Protein AF-A2DBQ7-F1 (afdb_monomer)

Sequence (300 aa):
MSAEHYSQHIDEWCNDSSFINKKTVDELCIILDHCQFTSKQFKQLFTIIKASCSIDESLSLMKHSKILNHNDPNESKLILEYVSKFFDIPLIYEVCNDIIYTYKFQNRIKNAPTATNTDSSNRNPQKVATSDENTAALRSIPKNAAHFLNIYEILQKTSNENDEYTIKVAVDEKYTEVKSGGIGAYPLLYAALSQENNLVFTLVKYGADPTVKTDYLDSLLHIFVTKNNLEGLKFAIKYVDVNSQDVEGSTPLHIAYRYGFVHIADFLLEQPGLNPNIMNQKGETPINIYQRTKQALKNN

Mean predicted aligned error: 15.2 Å

Nearest PDB structures (foldseek):
  4hll-assembly1_A  TM=8.344E-01  e=1.149E-06  Escherichia coli
  5gik-assembly1_A  TM=8.007E-01  e=2.238E-06  Homo sapiens
  7dnf-assembly1_A  TM=7.777E-01  e=1.640E-06  synthetic construct
  6za8-assembly1_AAA  TM=5.459E-01  e=2.340E-06  Rattus norvegicus
  1bd8-assembly1_A  TM=7.134E-01  e=8.639E-04  Homo sapiens

Solvent-accessible surface area (backbone atoms only — not comparable to full-atom values): 16809 Å² total; per-residue (Å²): 133,57,39,69,56,51,38,77,44,43,89,78,45,39,75,33,62,73,61,56,74,74,48,52,71,67,60,46,31,56,30,28,63,56,34,83,67,54,43,67,51,44,52,42,34,51,55,49,43,66,76,76,46,55,72,68,57,48,52,52,43,53,66,30,35,52,60,86,72,54,96,41,60,69,43,38,48,58,39,40,56,46,52,17,65,71,69,75,37,74,67,41,57,58,55,43,51,50,51,44,48,54,51,55,51,53,52,51,62,72,66,47,80,80,81,72,89,78,80,96,77,79,94,74,89,85,74,96,62,58,51,65,52,54,37,51,56,56,72,70,53,67,88,39,42,93,39,30,62,64,54,44,53,49,52,52,52,29,50,77,70,66,33,61,64,38,51,36,49,32,37,79,70,47,56,52,72,30,36,32,80,76,63,35,32,27,50,56,53,45,26,49,71,71,66,36,56,67,47,34,52,51,43,43,76,52,64,40,73,69,72,55,47,28,75,54,38,39,35,50,47,40,43,17,45,78,66,69,32,64,67,53,29,68,57,36,58,80,70,35,67,70,64,48,47,28,74,58,38,40,28,37,53,32,53,17,29,64,72,62,39,56,75,56,34,53,54,52,72,72,39,88,88,55,63,76,73,56,51,22,76,85,68,43,29,27,62,55,39,33,53,54,48,54,51,59,65,73,76,110

pLDDT: mean 79.31, std 19.57, range [28.02, 98.62]

Structure (mmCIF, N/CA/C/O backbone):
data_AF-A2DBQ7-F1
#
_entry.id   AF-A2DBQ7-F1
#
loop_
_atom_site.group_PDB
_atom_site.id
_atom_site.type_symbol
_atom_site.label_atom_id
_atom_site.label_alt_id
_atom_site.label_comp_id
_atom_site.label_asym_id
_atom_site.label_entity_id
_atom_site.label_seq_id
_atom_site.pdbx_PDB_ins_code
_atom_site.Cartn_x
_atom_site.Cartn_y
_atom_site.Cartn_z
_atom_site.occupancy
_atom_site.B_iso_or_equiv
_atom_site.auth_seq_id
_atom_site.auth_comp_id
_atom_site.auth_asym_id
_atom_site.auth_atom_id
_atom_site.pdbx_PDB_model_num
ATOM 1 N N . MET A 1 1 ? 21.625 6.741 43.919 1.00 73.50 1 MET A N 1
ATOM 2 C CA . MET A 1 1 ? 22.449 6.755 42.688 1.00 73.50 1 MET A CA 1
ATOM 3 C C . MET A 1 1 ? 21.702 7.580 41.657 1.00 73.50 1 MET A C 1
ATOM 5 O O . MET A 1 1 ? 20.478 7.486 41.648 1.00 73.50 1 MET A O 1
ATOM 9 N N . SER A 1 2 ? 22.392 8.429 40.892 1.00 83.88 2 SER A N 1
ATOM 10 C CA . SER A 1 2 ? 21.746 9.330 39.928 1.00 83.88 2 SER A CA 1
ATOM 11 C C . SER A 1 2 ? 21.321 8.594 38.652 1.00 83.88 2 SER A C 1
ATOM 13 O O . SER A 1 2 ? 21.740 7.459 38.417 1.00 83.88 2 SER A O 1
ATOM 15 N N . ALA A 1 3 ? 20.485 9.231 37.831 1.00 80.81 3 ALA A N 1
ATOM 16 C CA . ALA A 1 3 ? 20.053 8.672 36.552 1.00 80.81 3 ALA A CA 1
ATOM 17 C C . ALA A 1 3 ? 21.231 8.472 35.580 1.00 80.81 3 ALA A C 1
ATOM 19 O O . ALA A 1 3 ? 21.276 7.462 34.882 1.00 80.81 3 ALA A O 1
ATOM 20 N N . GLU A 1 4 ? 22.229 9.366 35.605 1.00 82.31 4 GLU A N 1
ATOM 21 C CA . GLU A 1 4 ? 23.440 9.236 34.782 1.00 82.31 4 GLU A CA 1
ATOM 22 C C . GLU A 1 4 ? 24.310 8.049 35.195 1.00 82.31 4 GLU A C 1
ATOM 24 O O . GLU A 1 4 ? 24.991 7.457 34.364 1.00 82.31 4 GLU A O 1
ATOM 29 N N . HIS A 1 5 ? 24.288 7.675 36.476 1.00 88.25 5 HIS A N 1
ATOM 30 C CA . HIS A 1 5 ? 24.983 6.474 36.915 1.00 88.25 5 HIS A CA 1
ATOM 31 C C . HIS A 1 5 ? 24.336 5.227 36.299 1.00 88.25 5 HIS A C 1
ATOM 33 O O . HIS A 1 5 ? 25.018 4.390 35.717 1.00 88.25 5 HIS A O 1
ATOM 39 N N . TYR A 1 6 ? 23.008 5.113 36.361 1.00 86.88 6 TYR A N 1
ATOM 40 C CA . TYR A 1 6 ? 22.318 3.952 35.800 1.00 86.88 6 TYR A CA 1
ATOM 41 C C . TYR A 1 6 ? 22.450 3.854 34.278 1.00 86.88 6 TYR A C 1
ATOM 43 O O . TYR A 1 6 ? 22.534 2.740 33.761 1.00 86.88 6 TYR A O 1
ATOM 51 N N . SER A 1 7 ? 22.527 4.977 33.560 1.00 84.75 7 SER A N 1
ATOM 52 C CA . SER A 1 7 ? 22.711 4.945 32.107 1.00 84.75 7 SER A CA 1
ATOM 53 C C . SER A 1 7 ? 24.090 4.455 31.661 1.00 84.75 7 SER A C 1
ATOM 55 O O . SER A 1 7 ? 24.217 3.916 30.565 1.00 84.75 7 SER A O 1
ATOM 57 N N . GLN A 1 8 ? 25.116 4.580 32.504 1.00 85.94 8 GLN A N 1
ATOM 58 C CA . GLN A 1 8 ? 26.450 4.033 32.231 1.00 85.94 8 GLN A CA 1
ATOM 59 C C . GLN A 1 8 ? 26.559 2.537 32.557 1.00 85.94 8 GLN A C 1
ATOM 61 O O . GLN A 1 8 ? 27.447 1.864 32.041 1.00 85.94 8 GLN A O 1
ATOM 66 N N . HIS A 1 9 ? 25.634 2.011 33.364 1.00 89.94 9 HIS A N 1
ATOM 67 C CA . HIS A 1 9 ? 25.637 0.636 33.869 1.00 89.94 9 HIS A CA 1
ATOM 68 C C . HIS A 1 9 ? 24.400 -0.162 33.425 1.00 89.94 9 HIS A C 1
ATOM 70 O O . HIS A 1 9 ? 23.938 -1.044 34.143 1.00 89.94 9 HIS A O 1
ATOM 76 N N . ILE A 1 10 ? 23.843 0.138 32.243 1.00 87.44 10 ILE A N 1
ATOM 77 C CA . ILE A 1 10 ? 22.602 -0.480 31.728 1.00 87.44 10 ILE A CA 1
ATOM 78 C C . ILE A 1 10 ? 22.656 -2.013 31.764 1.00 87.44 10 ILE A C 1
ATOM 80 O O . ILE A 1 10 ? 21.694 -2.644 32.200 1.00 87.44 10 ILE A O 1
ATOM 84 N N . ASP A 1 11 ? 23.786 -2.606 31.368 1.00 88.44 11 ASP A N 1
ATOM 85 C CA . ASP A 1 11 ? 23.967 -4.064 31.316 1.00 88.44 11 ASP A CA 1
ATOM 86 C C . ASP A 1 11 ? 23.839 -4.756 32.681 1.00 88.44 11 ASP A C 1
ATOM 88 O O . ASP A 1 11 ? 23.535 -5.948 32.743 1.00 88.44 11 ASP A O 1
ATOM 92 N N . GLU A 1 12 ? 24.047 -4.025 33.777 1.00 89.38 12 GLU A N 1
ATOM 93 C CA . GLU A 1 12 ? 23.999 -4.574 35.133 1.00 89.38 12 GLU A CA 1
ATOM 94 C C . GLU A 1 12 ? 22.563 -4.710 35.655 1.00 89.38 12 GLU A C 1
ATOM 96 O O . GLU A 1 12 ? 22.308 -5.542 36.524 1.00 89.38 12 GLU A O 1
ATOM 101 N N . TRP A 1 13 ? 21.613 -3.929 35.125 1.00 90.38 13 TRP A N 1
ATOM 102 C CA . TRP A 1 13 ? 20.261 -3.846 35.686 1.00 90.38 13 TRP A CA 1
ATOM 103 C C . TRP A 1 13 ? 19.123 -4.068 34.686 1.00 90.38 13 TRP A C 1
ATOM 105 O O . TRP A 1 13 ? 18.020 -4.417 35.104 1.00 90.38 13 TRP A O 1
ATOM 115 N N . CYS A 1 14 ? 19.340 -3.923 33.373 1.00 87.88 14 CYS A N 1
ATOM 116 C CA . CYS A 1 14 ? 18.255 -4.015 32.384 1.00 87.88 14 CYS A CA 1
ATOM 117 C C . CYS A 1 14 ? 17.616 -5.411 32.282 1.00 87.88 14 CYS A C 1
ATOM 119 O O . CYS A 1 14 ? 16.552 -5.557 31.688 1.00 87.88 14 CYS A O 1
ATOM 121 N N . ASN A 1 15 ? 18.251 -6.438 32.853 1.00 91.50 15 ASN A N 1
ATOM 122 C CA . ASN A 1 15 ? 17.720 -7.797 32.964 1.00 91.50 15 ASN A CA 1
ATOM 123 C C . ASN A 1 15 ? 17.529 -8.246 34.431 1.00 91.50 15 ASN A C 1
ATOM 125 O O . ASN A 1 15 ? 17.338 -9.434 34.686 1.00 91.50 15 ASN A O 1
ATOM 129 N N . ASP A 1 16 ? 17.601 -7.326 35.400 1.00 91.69 16 ASP A N 1
ATOM 130 C CA . ASP A 1 16 ? 17.410 -7.621 36.823 1.00 91.69 16 ASP A CA 1
ATOM 131 C C . ASP A 1 16 ? 15.997 -7.232 37.282 1.00 91.69 16 ASP A C 1
ATOM 133 O O . ASP A 1 16 ? 15.676 -6.065 37.528 1.00 91.69 16 ASP A O 1
ATOM 137 N N . SER A 1 17 ? 15.143 -8.238 37.468 1.00 89.25 17 SER A N 1
ATOM 138 C CA . SER A 1 17 ? 13.780 -8.040 37.964 1.00 89.25 17 SER A CA 1
ATOM 139 C C . SER A 1 17 ? 13.722 -7.499 39.394 1.00 89.25 17 SER A C 1
ATOM 141 O O . SER A 1 17 ? 12.776 -6.795 39.734 1.00 89.25 17 SER A O 1
ATOM 143 N N . SER A 1 18 ? 14.707 -7.805 40.248 1.00 89.75 18 SER A N 1
ATOM 144 C CA . SER A 1 18 ? 14.757 -7.281 41.621 1.00 89.75 18 SER A CA 1
ATOM 145 C C . SER A 1 18 ? 15.032 -5.780 41.621 1.00 89.75 18 SER A C 1
ATOM 147 O O . SER A 1 18 ? 14.459 -5.057 42.434 1.00 89.75 18 SER A O 1
ATOM 149 N N . PHE A 1 19 ? 15.875 -5.301 40.705 1.00 90.81 19 PHE A N 1
ATOM 150 C CA . PHE A 1 19 ? 16.101 -3.872 40.520 1.00 90.81 19 PHE A CA 1
ATOM 151 C C . PHE A 1 19 ? 14.847 -3.163 39.999 1.00 90.81 19 PHE A C 1
ATOM 153 O O . PHE A 1 19 ? 14.396 -2.195 40.613 1.00 90.81 19 PHE A O 1
ATOM 160 N N . ILE A 1 20 ? 14.268 -3.665 38.902 1.00 87.25 20 ILE A N 1
ATOM 161 C CA . ILE A 1 20 ? 13.129 -3.032 38.218 1.00 87.25 20 ILE A CA 1
ATOM 162 C C . ILE A 1 20 ? 11.907 -2.968 39.143 1.00 87.25 20 ILE A C 1
ATOM 164 O O . ILE A 1 20 ? 11.314 -1.906 39.301 1.00 87.25 20 ILE A O 1
ATOM 168 N N . ASN A 1 21 ? 11.582 -4.064 39.835 1.00 86.50 21 ASN A N 1
ATOM 169 C CA . ASN A 1 21 ? 10.387 -4.141 40.683 1.00 86.50 21 ASN A CA 1
ATOM 170 C C . ASN A 1 21 ? 10.498 -3.342 41.994 1.00 86.50 21 ASN A C 1
ATOM 172 O O . ASN A 1 21 ? 9.500 -3.173 42.690 1.00 86.50 21 ASN A O 1
ATOM 176 N N . LYS A 1 22 ? 11.696 -2.872 42.365 1.00 89.31 22 LYS A N 1
ATOM 177 C CA . LYS A 1 22 ? 11.898 -2.000 43.535 1.00 89.31 22 LYS A CA 1
ATOM 178 C C . LYS A 1 22 ? 11.714 -0.518 43.219 1.00 89.31 22 LYS A C 1
ATOM 180 O O . LYS A 1 22 ? 11.787 0.288 44.144 1.00 89.31 22 LYS A O 1
ATOM 185 N N . LYS A 1 23 ? 11.529 -0.158 41.948 1.00 88.88 23 LYS A N 1
ATOM 186 C CA . LYS A 1 23 ? 11.387 1.227 41.501 1.00 88.88 23 LYS A CA 1
ATOM 187 C C . LYS A 1 23 ? 9.954 1.548 41.137 1.00 88.88 23 LYS A C 1
ATOM 189 O O . LYS A 1 23 ? 9.228 0.695 40.632 1.00 88.88 23 LYS A O 1
ATOM 194 N N . THR A 1 24 ? 9.563 2.794 41.365 1.00 88.94 24 THR A N 1
ATOM 195 C CA . THR A 1 24 ? 8.304 3.300 40.815 1.00 88.94 24 THR A CA 1
ATOM 196 C C . THR A 1 24 ? 8.447 3.550 39.312 1.00 88.94 24 THR A C 1
ATOM 198 O O . THR A 1 24 ? 9.554 3.677 38.782 1.00 88.94 24 THR A O 1
ATOM 201 N N . VAL A 1 25 ? 7.316 3.649 38.612 1.00 85.12 25 VAL A N 1
ATOM 202 C CA . VAL A 1 25 ? 7.293 3.975 37.178 1.00 85.12 25 VAL A CA 1
ATOM 203 C C . VAL A 1 25 ? 7.971 5.322 36.911 1.00 85.12 25 VAL A C 1
ATOM 205 O O . VAL A 1 25 ? 8.781 5.413 35.994 1.00 85.12 25 VAL A O 1
ATOM 208 N N . ASP A 1 26 ? 7.736 6.333 37.752 1.00 83.75 26 ASP A N 1
ATOM 209 C CA . ASP A 1 26 ? 8.359 7.657 37.615 1.00 83.75 26 ASP A CA 1
ATOM 210 C C . ASP A 1 26 ? 9.885 7.606 37.776 1.00 83.75 26 ASP A C 1
ATOM 212 O O . ASP A 1 26 ? 10.623 8.223 37.006 1.00 83.75 26 ASP A O 1
ATOM 216 N N . GLU A 1 27 ? 10.380 6.831 38.747 1.00 87.56 27 GLU A N 1
ATOM 217 C CA . GLU A 1 27 ? 11.819 6.631 38.939 1.00 87.56 27 GLU A CA 1
ATOM 218 C C . GLU A 1 27 ? 12.459 5.941 37.733 1.00 87.56 27 GLU A C 1
ATOM 220 O O . GLU A 1 27 ? 13.570 6.296 37.333 1.00 87.56 27 GLU A O 1
ATOM 225 N N . LEU A 1 28 ? 11.766 4.962 37.148 1.00 88.75 28 LEU A N 1
ATOM 226 C CA . LEU A 1 28 ? 12.216 4.299 35.933 1.00 88.75 28 LEU A CA 1
ATOM 227 C C . LEU A 1 28 ? 12.202 5.267 34.746 1.00 88.75 28 LEU A C 1
ATOM 229 O O . LEU A 1 28 ? 13.211 5.341 34.057 1.00 88.75 28 LEU A O 1
ATOM 233 N N . CYS A 1 29 ? 11.151 6.066 34.537 1.00 84.12 29 CYS A N 1
ATOM 234 C CA . CYS A 1 29 ? 11.105 7.073 33.468 1.00 84.12 29 CYS A CA 1
ATOM 235 C C . CYS A 1 29 ? 12.309 8.027 33.516 1.00 84.12 29 CYS A C 1
ATOM 237 O O . CYS A 1 29 ? 12.980 8.218 32.502 1.00 84.12 29 CYS A O 1
ATOM 239 N N . ILE A 1 30 ? 12.646 8.543 34.705 1.00 85.94 30 ILE A N 1
ATOM 240 C CA . ILE A 1 30 ? 13.808 9.424 34.905 1.00 85.94 30 ILE A CA 1
ATOM 241 C C . ILE A 1 30 ? 15.115 8.723 34.504 1.00 85.94 30 ILE A C 1
ATOM 243 O O . ILE A 1 30 ? 15.987 9.335 33.886 1.00 85.94 30 ILE A O 1
ATOM 247 N N . ILE A 1 31 ? 15.270 7.439 34.838 1.00 88.56 31 ILE A N 1
ATOM 248 C CA . ILE A 1 31 ? 16.444 6.651 34.439 1.00 88.56 31 ILE A CA 1
ATOM 249 C C . ILE A 1 31 ? 16.468 6.457 32.920 1.00 88.56 31 ILE A C 1
ATOM 251 O O . ILE A 1 31 ? 17.500 6.690 32.288 1.00 88.56 31 ILE A O 1
ATOM 255 N N . LEU A 1 32 ? 15.337 6.062 32.330 1.00 86.75 32 LEU A N 1
ATOM 256 C CA . LEU A 1 32 ? 15.214 5.781 30.901 1.00 86.75 32 LEU A CA 1
ATOM 257 C C . LEU A 1 32 ? 15.528 7.009 30.043 1.00 86.75 32 LEU A C 1
ATOM 259 O O . LEU A 1 32 ? 16.210 6.861 29.030 1.00 86.75 32 LEU A O 1
ATOM 263 N N . ASP A 1 33 ? 15.164 8.213 30.494 1.00 84.12 33 ASP A N 1
ATOM 264 C CA . ASP A 1 33 ? 15.498 9.465 29.804 1.00 84.12 33 ASP A CA 1
ATOM 265 C C . ASP A 1 33 ? 17.003 9.668 29.590 1.00 84.12 33 ASP A C 1
ATOM 267 O O . ASP A 1 33 ? 17.409 10.385 28.670 1.00 84.12 33 ASP A O 1
ATOM 271 N N . HIS A 1 34 ? 17.842 9.043 30.412 1.00 85.44 34 HIS A N 1
ATOM 272 C CA . HIS A 1 34 ? 19.296 9.162 30.336 1.00 85.44 34 HIS A CA 1
ATOM 273 C C . HIS A 1 34 ? 19.952 7.986 29.602 1.00 85.44 34 HIS A C 1
ATOM 275 O O . HIS A 1 34 ? 21.163 8.011 29.386 1.00 85.44 34 HIS A O 1
ATOM 281 N N . CYS A 1 35 ? 19.181 6.970 29.209 1.00 83.00 35 CYS A N 1
ATOM 282 C CA . CYS A 1 35 ? 19.685 5.731 28.628 1.00 83.00 35 CYS A CA 1
ATOM 283 C C . CYS A 1 35 ? 19.613 5.721 27.093 1.00 83.00 35 CYS A C 1
ATOM 285 O O . CYS A 1 35 ? 18.742 6.337 26.477 1.00 83.00 35 CYS A O 1
ATOM 287 N N . GLN A 1 36 ? 20.514 4.956 26.473 1.00 79.94 36 GLN A N 1
ATOM 288 C CA . GLN A 1 36 ? 20.387 4.499 25.088 1.00 79.94 36 GLN A CA 1
ATOM 289 C C . GLN A 1 36 ? 20.473 2.973 25.073 1.00 79.94 36 GLN A C 1
ATOM 291 O O . GLN A 1 36 ? 21.410 2.408 25.631 1.00 79.94 36 GLN A O 1
ATOM 296 N N . PHE A 1 37 ? 19.493 2.312 24.458 1.00 77.38 37 PHE A N 1
ATOM 297 C CA . PHE A 1 37 ? 19.328 0.860 24.544 1.00 77.38 37 PHE A CA 1
ATOM 298 C C . PHE A 1 37 ? 19.619 0.172 23.221 1.00 77.38 37 PHE A C 1
ATOM 300 O O . PHE A 1 37 ? 18.970 0.441 22.224 1.00 77.38 37 PHE A O 1
ATOM 307 N N . THR A 1 38 ? 20.471 -0.844 23.213 1.00 82.25 38 THR A N 1
ATOM 308 C CA . THR A 1 38 ? 20.442 -1.817 22.108 1.00 82.25 38 THR A CA 1
ATOM 309 C C . THR A 1 38 ? 19.099 -2.561 22.078 1.00 82.25 38 THR A C 1
ATOM 311 O O . THR A 1 38 ? 18.425 -2.709 23.103 1.00 82.25 38 THR A O 1
ATOM 314 N N . SER A 1 39 ? 18.716 -3.117 20.927 1.00 78.88 39 SER A N 1
ATOM 315 C CA . SER A 1 39 ? 17.507 -3.938 20.778 1.00 78.88 39 SER A CA 1
ATOM 316 C C . SER A 1 39 ? 17.490 -5.125 21.734 1.00 78.88 39 SER A C 1
ATOM 318 O O . SER A 1 39 ? 16.427 -5.514 22.218 1.00 78.88 39 SER A O 1
ATOM 320 N N . LYS A 1 40 ? 18.663 -5.684 22.054 1.00 85.06 40 LYS A N 1
ATOM 321 C CA . LYS A 1 40 ? 18.813 -6.749 23.047 1.00 85.06 40 LYS A CA 1
ATOM 322 C C . LYS A 1 40 ? 18.457 -6.259 24.452 1.00 85.06 40 LYS A C 1
ATOM 324 O O . LYS A 1 40 ? 17.612 -6.879 25.095 1.00 85.06 40 LYS A O 1
ATOM 329 N N . GLN A 1 41 ? 19.055 -5.154 24.901 1.00 87.50 41 GLN A N 1
ATOM 330 C CA . GLN A 1 41 ? 18.797 -4.587 26.231 1.00 87.50 41 GLN A CA 1
ATOM 331 C C . GLN A 1 41 ? 17.335 -4.153 26.375 1.00 87.50 41 GLN A C 1
ATOM 333 O O . GLN A 1 41 ? 16.703 -4.436 27.390 1.00 87.50 41 GLN A O 1
ATOM 338 N N . PHE A 1 42 ? 16.759 -3.547 25.331 1.00 86.25 42 PHE A N 1
ATOM 339 C CA . PHE A 1 42 ? 15.345 -3.184 25.329 1.00 86.25 42 PHE A CA 1
ATOM 340 C C . PHE A 1 42 ? 14.435 -4.403 25.477 1.00 86.25 42 PHE A C 1
ATOM 342 O O . PHE A 1 42 ? 13.520 -4.394 26.297 1.00 86.25 42 PHE A O 1
ATOM 349 N N . LYS A 1 43 ? 14.697 -5.476 24.719 1.00 84.88 43 LYS A N 1
ATOM 350 C CA . LYS A 1 43 ? 13.922 -6.719 24.823 1.00 84.88 43 LYS A CA 1
ATOM 351 C C . LYS A 1 43 ? 14.001 -7.312 26.226 1.00 84.88 43 LYS A C 1
ATOM 353 O O . LYS A 1 43 ? 12.976 -7.746 26.740 1.00 84.88 43 LYS A O 1
ATOM 358 N N . GLN A 1 44 ? 15.180 -7.318 26.846 1.00 89.12 44 GLN A N 1
ATOM 359 C CA . GLN A 1 44 ? 15.361 -7.821 28.212 1.00 89.12 44 GLN A CA 1
ATOM 360 C C . GLN A 1 44 ? 14.540 -7.008 29.218 1.00 89.12 44 GLN A C 1
ATOM 362 O O . GLN A 1 44 ? 13.702 -7.573 29.922 1.00 89.12 44 GLN A O 1
ATOM 367 N N . LEU A 1 45 ? 14.690 -5.683 29.190 1.00 88.94 45 LEU A N 1
ATOM 368 C CA . LEU A 1 45 ? 13.972 -4.769 30.073 1.00 88.94 45 LEU A CA 1
ATOM 369 C C . LEU A 1 45 ? 12.455 -4.915 29.919 1.00 88.94 45 LEU A C 1
ATOM 371 O O . LEU A 1 45 ? 11.736 -5.132 30.894 1.00 88.94 45 LEU A O 1
ATOM 375 N N . PHE A 1 46 ? 11.959 -4.854 28.683 1.00 86.25 46 PHE A N 1
ATOM 376 C CA . PHE A 1 46 ? 10.524 -4.901 28.434 1.00 86.25 46 PHE A CA 1
ATOM 377 C C . PHE A 1 46 ? 9.924 -6.298 28.557 1.00 86.25 46 PHE A C 1
ATOM 379 O O . PHE A 1 46 ? 8.711 -6.413 28.676 1.00 86.25 46 PHE A O 1
ATOM 386 N N . THR A 1 47 ? 10.722 -7.366 28.583 1.00 87.50 47 THR A N 1
ATOM 387 C CA . THR A 1 47 ? 10.213 -8.691 28.975 1.00 87.50 47 THR A CA 1
ATOM 388 C C . THR A 1 47 ? 9.825 -8.689 30.452 1.00 87.50 47 THR A C 1
ATOM 390 O O . THR A 1 47 ? 8.779 -9.222 30.813 1.00 87.50 47 THR A O 1
ATOM 393 N N . ILE A 1 48 ? 10.630 -8.037 31.295 1.00 87.31 48 ILE A N 1
ATOM 394 C CA . ILE A 1 48 ? 10.367 -7.917 32.731 1.00 87.31 48 ILE A CA 1
ATOM 395 C C . ILE A 1 48 ? 9.198 -6.960 32.977 1.00 87.31 48 ILE A C 1
ATOM 397 O O . ILE A 1 48 ? 8.257 -7.342 33.666 1.00 87.31 48 ILE A O 1
ATOM 401 N N . ILE A 1 49 ? 9.199 -5.777 32.346 1.00 84.69 49 ILE A N 1
ATOM 402 C CA . ILE A 1 49 ? 8.101 -4.795 32.457 1.00 84.69 49 ILE A CA 1
ATOM 403 C C . ILE A 1 49 ? 6.760 -5.417 32.043 1.00 84.69 49 ILE A C 1
ATOM 405 O O . ILE A 1 49 ? 5.758 -5.187 32.712 1.00 84.69 49 ILE A O 1
ATOM 409 N N . LYS A 1 50 ? 6.725 -6.268 31.000 1.00 81.00 50 LYS A N 1
ATOM 410 C CA . LYS A 1 50 ? 5.491 -6.972 30.590 1.00 81.00 50 LYS A CA 1
ATOM 411 C C . LYS A 1 50 ? 4.870 -7.788 31.722 1.00 81.00 50 LYS A C 1
ATOM 413 O O . LYS A 1 50 ? 3.656 -7.954 31.767 1.00 81.00 50 LYS A O 1
ATOM 418 N N . ALA A 1 51 ? 5.714 -8.371 32.569 1.00 82.19 51 ALA A N 1
ATOM 419 C CA . ALA A 1 51 ? 5.287 -9.257 33.639 1.00 82.19 51 ALA A CA 1
ATOM 420 C C . ALA A 1 51 ? 4.898 -8.501 34.917 1.00 82.19 51 ALA A C 1
ATOM 422 O O . ALA A 1 51 ? 4.175 -9.063 35.738 1.00 82.19 51 ALA A O 1
ATOM 423 N N . SER A 1 52 ? 5.378 -7.266 35.102 1.00 81.38 52 SER A N 1
ATOM 424 C CA . SER A 1 52 ? 5.228 -6.513 36.353 1.00 81.38 52 SER A CA 1
ATOM 425 C C . SER A 1 52 ? 4.422 -5.217 36.252 1.00 81.38 52 SER A C 1
ATOM 427 O O . SER A 1 52 ? 3.995 -4.717 37.291 1.00 81.38 52 SER A O 1
ATOM 429 N N . CYS A 1 53 ? 4.172 -4.690 35.051 1.00 79.69 53 CYS A N 1
ATOM 430 C CA . CYS A 1 53 ? 3.476 -3.420 34.835 1.00 79.69 53 CYS A CA 1
ATOM 431 C C . CYS A 1 53 ? 2.199 -3.585 33.999 1.00 79.69 53 CYS A C 1
ATOM 433 O O . CYS A 1 53 ? 2.061 -4.501 33.187 1.00 79.69 53 CYS A O 1
ATOM 435 N N . SER A 1 54 ? 1.267 -2.646 34.160 1.00 78.94 54 SER A N 1
ATOM 436 C CA . SER A 1 54 ? 0.114 -2.491 33.271 1.00 78.94 54 SER A CA 1
ATOM 437 C C . SER A 1 54 ? 0.527 -2.013 31.870 1.00 78.94 54 SER A C 1
ATOM 439 O O . SER A 1 54 ? 1.664 -1.592 31.624 1.00 78.94 54 SER A O 1
ATOM 441 N N . ILE A 1 55 ? -0.418 -2.059 30.928 1.00 69.31 55 ILE A N 1
ATOM 442 C CA . ILE A 1 55 ? -0.216 -1.593 29.547 1.00 69.31 55 ILE A CA 1
ATOM 443 C C . ILE A 1 55 ? 0.133 -0.097 29.515 1.00 69.31 55 ILE A C 1
ATOM 445 O O . ILE A 1 55 ? 1.067 0.288 28.812 1.00 69.31 55 ILE A O 1
ATOM 449 N N . ASP A 1 56 ? -0.557 0.733 30.300 1.00 66.56 56 ASP A N 1
ATOM 450 C CA . ASP A 1 56 ? -0.351 2.188 30.309 1.00 66.56 56 ASP A CA 1
ATOM 451 C C . ASP A 1 56 ? 1.003 2.576 30.915 1.00 66.56 56 ASP A C 1
ATOM 453 O O . ASP A 1 56 ? 1.719 3.420 30.371 1.00 66.56 56 ASP A O 1
ATOM 457 N N . GLU A 1 57 ? 1.414 1.897 31.988 1.00 78.62 57 GLU A N 1
ATOM 458 C CA . GLU A 1 57 ? 2.744 2.064 32.585 1.00 78.62 57 GLU A CA 1
ATOM 459 C C . GLU A 1 57 ? 3.843 1.624 31.611 1.00 78.62 57 GLU A C 1
ATOM 461 O O . GLU A 1 57 ? 4.835 2.329 31.426 1.00 78.62 57 GLU A O 1
ATOM 466 N N . SER A 1 58 ? 3.632 0.504 30.912 1.00 77.69 58 SER A N 1
ATOM 467 C CA . SER A 1 58 ? 4.550 0.020 29.877 1.00 77.69 58 SER A CA 1
ATOM 468 C C . SER A 1 58 ? 4.703 1.034 28.739 1.00 77.69 58 SER A C 1
ATOM 470 O O . SER A 1 58 ? 5.820 1.295 28.292 1.00 77.69 58 SER A O 1
ATOM 472 N N . LEU A 1 59 ? 3.602 1.645 28.286 1.00 72.12 59 LEU A N 1
ATOM 473 C CA . LEU A 1 59 ? 3.618 2.691 27.258 1.00 72.12 59 LEU A CA 1
ATOM 474 C C . LEU A 1 59 ? 4.345 3.953 27.730 1.00 72.12 59 LEU A C 1
ATOM 476 O O . LEU A 1 59 ? 5.100 4.544 26.954 1.00 72.12 59 LEU A O 1
ATOM 480 N N . SER A 1 60 ? 4.136 4.358 28.985 1.00 73.62 60 SER A N 1
ATOM 481 C CA . SER A 1 60 ? 4.845 5.488 29.589 1.00 73.62 60 SER A CA 1
ATOM 482 C C . SER A 1 60 ? 6.358 5.246 29.571 1.00 73.62 60 SER A C 1
ATOM 484 O O . SER A 1 60 ? 7.107 6.025 28.981 1.00 73.62 60 SER A O 1
ATOM 486 N N . LEU A 1 61 ? 6.802 4.088 30.068 1.00 81.75 61 LEU A N 1
ATOM 487 C CA . LEU A 1 61 ? 8.215 3.699 30.080 1.00 81.75 61 LEU A CA 1
ATOM 488 C C . LEU A 1 61 ? 8.814 3.629 28.667 1.00 81.75 61 LEU A C 1
ATOM 490 O O . LEU A 1 61 ? 9.934 4.089 28.439 1.00 81.75 61 LEU A O 1
ATOM 494 N N . MET A 1 62 ? 8.071 3.112 27.681 1.00 77.88 62 MET A N 1
ATOM 495 C CA . MET A 1 62 ? 8.551 3.066 26.294 1.00 77.88 62 MET A CA 1
ATOM 496 C C . MET A 1 62 ? 8.836 4.459 25.725 1.00 77.88 62 MET A C 1
ATOM 498 O O . MET A 1 62 ? 9.850 4.623 25.044 1.00 77.88 62 MET A O 1
ATOM 502 N N . LYS A 1 63 ? 8.008 5.471 26.016 1.00 72.69 63 LYS A N 1
ATOM 503 C CA . LYS A 1 63 ? 8.233 6.849 25.534 1.00 72.69 63 LYS A CA 1
ATOM 504 C C . LYS A 1 63 ? 9.557 7.425 26.043 1.00 72.69 63 LYS A C 1
ATOM 506 O O . LYS A 1 63 ? 10.280 8.055 25.273 1.00 72.69 63 LYS A O 1
ATOM 511 N N . HIS A 1 64 ? 9.900 7.145 27.299 1.00 79.69 64 HIS A N 1
ATOM 512 C CA . HIS A 1 64 ? 11.138 7.614 27.927 1.00 79.69 64 HIS A CA 1
ATOM 513 C C . HIS A 1 64 ? 12.380 6.811 27.502 1.00 79.69 64 HIS A C 1
ATOM 515 O O . HIS A 1 64 ? 13.496 7.303 27.614 1.00 79.69 64 HIS A O 1
ATOM 521 N N . SER A 1 65 ? 12.217 5.614 26.922 1.00 73.81 65 SER A N 1
ATOM 522 C CA . SER A 1 65 ? 13.342 4.793 26.435 1.00 73.81 65 SER A CA 1
ATOM 523 C C . SER A 1 65 ? 14.034 5.321 25.164 1.00 73.81 65 SER A C 1
ATOM 525 O O . SER A 1 65 ? 15.032 4.748 24.730 1.00 73.81 65 SER A O 1
ATOM 527 N N . LYS A 1 66 ? 13.506 6.395 24.545 1.00 68.94 66 LYS A N 1
ATOM 528 C CA . LYS A 1 66 ? 14.066 7.0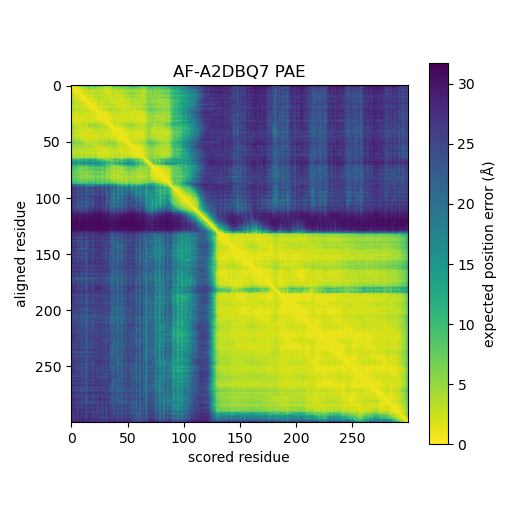82 23.356 1.00 68.94 66 LYS A CA 1
ATOM 529 C C . LYS A 1 66 ? 14.395 6.159 22.177 1.00 68.94 66 LYS A C 1
ATOM 531 O O . LYS A 1 66 ? 15.257 6.454 21.352 1.00 68.94 66 LYS A O 1
ATOM 536 N N . ILE A 1 67 ? 13.676 5.052 22.052 1.00 62.25 67 ILE A N 1
ATOM 537 C CA . ILE A 1 67 ? 14.124 3.931 21.231 1.00 62.25 67 ILE A CA 1
ATOM 538 C C . ILE A 1 67 ? 14.061 4.138 19.713 1.00 62.25 67 ILE A C 1
ATOM 540 O O . ILE A 1 67 ? 14.721 3.445 18.941 1.00 62.25 67 ILE A O 1
ATOM 544 N N . LEU A 1 68 ? 13.292 5.133 19.276 1.00 53.91 68 LEU A N 1
ATOM 545 C CA . LEU A 1 68 ? 13.214 5.535 17.873 1.00 53.91 68 LEU A CA 1
ATOM 546 C C . LEU A 1 68 ? 14.340 6.497 17.461 1.00 53.91 68 LEU A C 1
ATOM 548 O O . LEU A 1 68 ? 14.443 6.824 16.285 1.00 53.91 68 LEU A O 1
ATOM 552 N N . ASN A 1 69 ? 15.212 6.908 18.391 1.00 55.94 69 ASN A N 1
ATOM 553 C CA . ASN A 1 69 ? 16.382 7.746 18.101 1.00 55.94 69 ASN A CA 1
ATOM 554 C C . ASN A 1 69 ? 17.647 6.935 17.769 1.00 55.94 69 ASN A C 1
ATOM 556 O O . ASN A 1 69 ? 18.744 7.496 17.741 1.00 55.94 69 ASN A O 1
ATOM 560 N N . HIS A 1 70 ? 17.534 5.625 17.526 1.00 56.22 70 HIS A N 1
ATOM 561 C CA . HIS A 1 70 ? 18.681 4.835 17.085 1.00 56.22 70 HIS A CA 1
ATOM 562 C C . HIS A 1 70 ? 19.128 5.245 15.681 1.00 56.22 70 HIS A C 1
ATOM 564 O O . HIS A 1 70 ? 18.350 5.254 14.733 1.00 56.22 70 HIS A O 1
ATOM 570 N N . ASN A 1 71 ? 20.429 5.502 15.540 1.00 54.75 71 ASN A N 1
ATOM 571 C CA . ASN A 1 71 ? 21.085 5.686 14.244 1.00 54.75 71 ASN A CA 1
ATOM 572 C C . ASN A 1 71 ? 21.310 4.350 13.497 1.00 54.75 71 ASN A C 1
ATOM 574 O O . ASN A 1 71 ? 22.042 4.325 12.513 1.00 54.75 71 ASN A O 1
ATOM 578 N N . ASP A 1 72 ? 20.729 3.238 13.960 1.00 65.62 72 ASP A N 1
ATOM 579 C CA . ASP 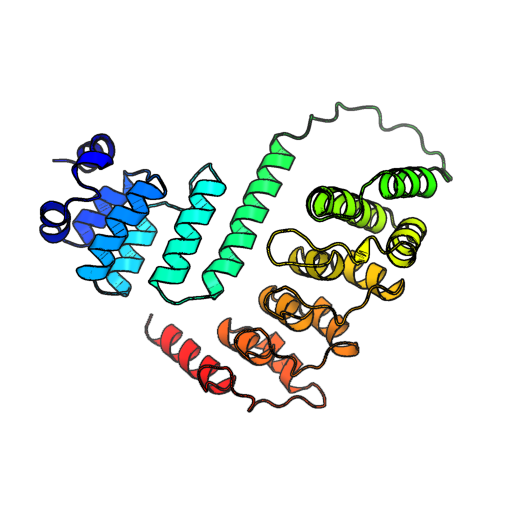A 1 72 ? 20.805 1.938 13.289 1.00 65.62 72 ASP A CA 1
ATOM 580 C C . ASP A 1 72 ? 19.389 1.424 12.955 1.00 65.62 72 ASP A C 1
ATOM 582 O O . ASP A 1 72 ? 18.639 1.030 13.853 1.00 65.62 72 ASP A O 1
ATOM 586 N N . PRO A 1 73 ? 19.010 1.387 11.666 1.00 60.66 73 PRO A N 1
ATOM 587 C CA . PRO A 1 73 ? 17.680 0.976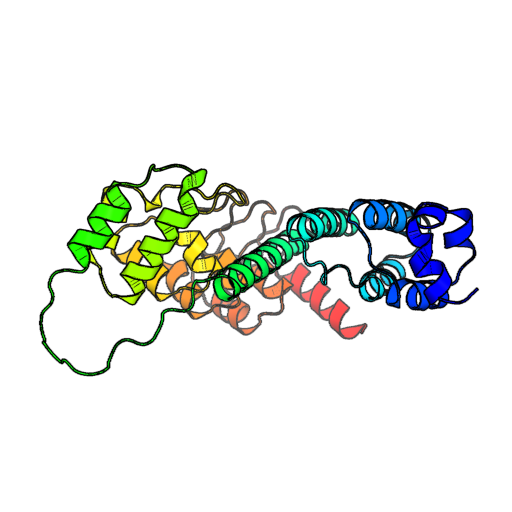 11.239 1.00 60.66 73 PRO A CA 1
ATOM 588 C C . PRO A 1 73 ? 17.398 -0.520 11.445 1.00 60.66 73 PRO A C 1
ATOM 590 O O . PRO A 1 73 ? 16.228 -0.905 11.483 1.00 60.66 73 PRO A O 1
ATOM 593 N N . ASN A 1 74 ? 18.420 -1.374 11.584 1.00 66.81 74 ASN A N 1
ATOM 594 C CA . ASN A 1 74 ? 18.214 -2.789 11.911 1.00 66.81 74 ASN A CA 1
ATOM 595 C C . ASN A 1 74 ? 17.816 -2.959 13.382 1.00 66.81 74 ASN A C 1
ATOM 597 O O . ASN A 1 74 ? 16.911 -3.735 13.692 1.00 66.81 74 ASN A O 1
ATOM 601 N N . GLU A 1 75 ? 18.439 -2.186 14.272 1.00 70.50 75 GLU A N 1
ATOM 602 C CA . GLU A 1 75 ? 18.092 -2.143 15.693 1.00 70.50 75 GLU A CA 1
ATOM 603 C C . GLU A 1 75 ? 16.678 -1.586 15.883 1.00 70.50 75 GLU A C 1
ATOM 605 O O . GLU A 1 75 ? 15.848 -2.225 16.538 1.00 70.50 75 GLU A O 1
ATOM 610 N N . SER A 1 76 ? 16.356 -0.470 15.215 1.00 67.38 76 SER A N 1
ATOM 611 C CA . SER A 1 76 ? 15.002 0.092 15.216 1.00 67.38 76 SER A CA 1
ATOM 612 C C . SER A 1 76 ? 13.971 -0.935 14.755 1.00 67.38 76 SER A C 1
ATOM 614 O O . SER A 1 76 ? 12.963 -1.099 15.434 1.00 67.38 76 SER A O 1
ATOM 616 N N . LYS A 1 77 ? 14.234 -1.685 13.672 1.00 68.31 77 LYS A N 1
ATOM 617 C CA . LYS A 1 77 ? 13.346 -2.752 13.180 1.00 68.31 77 LYS A CA 1
ATOM 618 C C . LYS A 1 77 ? 13.080 -3.829 14.235 1.00 68.31 77 LYS A C 1
ATOM 620 O O . LYS A 1 77 ? 11.929 -4.176 14.477 1.00 68.31 77 LYS A O 1
ATOM 625 N N . LEU A 1 78 ? 14.129 -4.362 14.862 1.00 71.12 78 LEU A N 1
ATOM 626 C CA . LEU A 1 78 ? 14.020 -5.465 15.826 1.00 71.12 78 LEU A CA 1
ATOM 627 C C . LEU A 1 78 ? 13.256 -5.081 17.094 1.00 71.12 78 LEU A C 1
ATOM 629 O O . LEU A 1 78 ? 12.567 -5.918 17.684 1.00 71.12 78 LEU A O 1
ATOM 633 N N . ILE A 1 79 ? 13.422 -3.837 17.534 1.00 71.94 79 ILE A N 1
ATOM 634 C CA . ILE A 1 79 ? 12.685 -3.254 18.654 1.00 71.94 79 ILE A CA 1
ATOM 635 C C . ILE A 1 79 ? 11.215 -3.152 18.292 1.00 71.94 79 ILE A C 1
ATOM 637 O O . ILE A 1 79 ? 10.337 -3.586 19.025 1.00 71.94 79 ILE A O 1
ATOM 641 N N . LEU A 1 80 ? 10.956 -2.578 17.136 1.00 68.50 80 LEU A N 1
ATOM 642 C CA . LEU A 1 80 ? 9.633 -2.288 16.646 1.00 68.50 80 LEU A CA 1
ATOM 643 C C . LEU A 1 80 ? 8.797 -3.556 16.387 1.00 68.50 80 LEU A C 1
ATOM 645 O O . LEU A 1 80 ? 7.634 -3.622 16.784 1.00 68.50 80 LEU A O 1
ATOM 649 N N . GLU A 1 81 ? 9.409 -4.609 15.840 1.00 68.94 81 GLU A N 1
ATOM 650 C CA . GLU A 1 81 ? 8.811 -5.950 15.765 1.00 68.94 81 GLU A CA 1
ATOM 651 C C . GLU A 1 81 ? 8.449 -6.497 17.152 1.00 68.94 81 GLU A C 1
ATOM 653 O O . GLU A 1 81 ? 7.415 -7.146 17.324 1.00 68.94 81 GLU A O 1
ATOM 658 N N . TYR A 1 82 ? 9.293 -6.243 18.155 1.00 75.12 82 TYR A N 1
ATOM 659 C CA . TYR A 1 82 ? 9.012 -6.643 19.529 1.00 75.12 82 TYR A CA 1
ATOM 660 C C . TYR A 1 82 ? 7.850 -5.843 20.121 1.00 75.12 82 TYR A C 1
ATOM 662 O O . TYR A 1 82 ? 6.964 -6.446 20.715 1.00 75.12 82 TYR A O 1
ATOM 670 N N . VAL A 1 83 ? 7.795 -4.524 19.916 1.00 72.12 83 VAL A N 1
ATOM 671 C CA . VAL A 1 83 ? 6.690 -3.675 20.391 1.00 72.12 83 VAL A CA 1
ATOM 672 C C . VAL A 1 83 ? 5.362 -4.071 19.727 1.00 72.12 83 VAL A C 1
ATOM 674 O O . VAL A 1 83 ? 4.347 -4.173 20.412 1.00 72.12 83 VAL A O 1
ATOM 677 N N . SER A 1 84 ? 5.363 -4.388 18.426 1.00 65.69 84 SER A N 1
ATOM 678 C CA . SER A 1 84 ? 4.181 -4.911 17.718 1.00 65.69 84 SER A CA 1
ATOM 679 C C . SER A 1 84 ? 3.633 -6.182 18.377 1.00 65.69 84 SER A C 1
ATOM 681 O O . SER A 1 84 ? 2.443 -6.256 18.684 1.00 65.69 84 SER A O 1
ATOM 683 N N . LYS A 1 85 ? 4.518 -7.142 18.682 1.00 70.12 85 LYS A N 1
ATOM 684 C CA . LYS A 1 85 ? 4.176 -8.373 19.417 1.00 70.12 85 LYS A CA 1
ATOM 685 C C . LYS A 1 85 ? 3.823 -8.121 20.882 1.00 70.12 85 LYS A C 1
ATOM 687 O O . LYS A 1 85 ? 3.101 -8.905 21.486 1.00 70.12 85 LYS A O 1
ATOM 692 N N . PHE A 1 86 ? 4.371 -7.074 21.494 1.00 69.81 86 PHE A N 1
ATOM 693 C CA . PHE A 1 86 ? 4.131 -6.756 22.896 1.00 69.81 86 PHE A CA 1
ATOM 694 C C . PHE A 1 86 ? 2.671 -6.361 23.126 1.00 69.81 86 PHE A C 1
ATOM 696 O O . PHE A 1 86 ? 2.080 -6.829 24.096 1.00 69.81 86 PHE A O 1
ATOM 703 N N . PHE A 1 87 ? 2.105 -5.553 22.225 1.00 66.88 87 PHE A N 1
ATOM 704 C CA . PHE A 1 87 ? 0.746 -5.019 22.343 1.00 66.88 87 PHE A CA 1
ATOM 705 C C . PHE A 1 87 ? -0.307 -5.752 21.496 1.00 66.88 87 PHE A C 1
ATOM 707 O O . PHE A 1 87 ? -1.456 -5.318 21.479 1.00 66.88 87 PHE A O 1
ATOM 714 N N . ASP A 1 88 ? 0.063 -6.813 20.769 1.00 63.50 88 ASP A N 1
ATOM 715 C CA . ASP A 1 88 ? -0.786 -7.426 19.732 1.00 63.50 88 ASP A CA 1
ATOM 716 C C . ASP A 1 88 ? -1.335 -6.377 18.742 1.00 63.50 88 ASP A C 1
ATOM 718 O O . ASP A 1 88 ? -2.502 -6.401 18.335 1.00 63.50 88 ASP A O 1
ATOM 722 N N . ILE A 1 89 ? -0.477 -5.417 18.365 1.00 54.88 89 ILE A N 1
ATOM 723 C CA . ILE A 1 89 ? -0.800 -4.340 17.423 1.00 54.88 89 ILE A CA 1
ATOM 724 C C . ILE A 1 89 ? -0.082 -4.616 16.089 1.00 54.88 89 ILE A C 1
ATOM 726 O O . ILE A 1 89 ? 1.113 -4.322 15.962 1.00 54.88 89 ILE A O 1
ATOM 730 N N . PRO A 1 90 ? -0.801 -5.116 15.066 1.00 47.34 90 PRO A N 1
ATOM 731 C CA . PRO A 1 90 ? -0.288 -5.270 13.700 1.00 47.34 90 PRO A CA 1
ATOM 732 C C . PRO A 1 90 ? 0.173 -3.936 13.097 1.00 47.34 90 PRO A C 1
ATOM 734 O O . PRO A 1 90 ? 1.183 -3.879 12.404 1.00 47.34 90 PRO A O 1
ATOM 737 N N . LEU A 1 91 ? -0.516 -2.845 13.456 1.00 43.78 91 LEU A N 1
ATOM 738 C CA . LEU A 1 91 ? -0.301 -1.470 12.983 1.00 43.78 91 LEU A CA 1
ATOM 739 C C . LEU A 1 91 ? 1.126 -0.949 13.174 1.00 43.78 91 LEU A C 1
ATOM 741 O O . LEU A 1 91 ? 1.579 -0.075 12.438 1.00 43.78 91 LEU A O 1
ATOM 745 N N . ILE A 1 92 ? 1.837 -1.463 14.182 1.00 47.25 92 ILE A N 1
ATOM 746 C CA . ILE A 1 92 ? 3.212 -1.046 14.423 1.00 47.25 92 ILE A CA 1
ATOM 747 C C . ILE A 1 92 ? 4.052 -1.443 13.214 1.00 47.25 92 ILE A C 1
ATOM 749 O O . ILE A 1 92 ? 4.739 -0.576 12.705 1.00 47.25 92 ILE A O 1
ATOM 753 N N . TYR A 1 93 ? 3.889 -2.638 12.638 1.00 43.38 93 TYR A N 1
ATOM 754 C CA . TYR A 1 93 ? 4.638 -3.089 11.457 1.00 43.38 93 TYR A CA 1
ATOM 755 C C . TYR A 1 93 ? 4.574 -2.114 10.257 1.00 43.38 93 TYR A C 1
ATOM 757 O O . TYR A 1 93 ? 5.587 -1.885 9.593 1.00 43.38 93 TYR A O 1
ATOM 765 N N . GLU A 1 94 ? 3.426 -1.471 10.023 1.00 44.62 94 GLU A N 1
ATOM 766 C CA . GLU A 1 94 ? 3.256 -0.428 8.998 1.00 44.62 94 GLU A CA 1
ATOM 767 C C . GLU A 1 94 ? 4.060 0.839 9.326 1.00 44.62 94 GLU A C 1
ATOM 769 O O . GLU A 1 94 ? 4.838 1.318 8.499 1.00 44.62 94 GLU A O 1
ATOM 774 N N . VAL A 1 95 ? 3.968 1.319 10.572 1.00 42.91 95 VAL A N 1
ATOM 775 C CA . VAL A 1 95 ? 4.768 2.448 11.085 1.00 42.91 95 VAL A CA 1
ATOM 776 C C . VAL A 1 95 ? 6.267 2.121 11.056 1.00 42.91 95 VAL A C 1
ATOM 778 O O . VAL A 1 95 ? 7.100 2.992 10.826 1.00 42.91 95 VAL A O 1
ATOM 781 N N . CYS A 1 96 ? 6.638 0.854 11.239 1.00 42.38 96 CYS A N 1
ATOM 782 C CA . CYS A 1 96 ? 8.030 0.406 11.232 1.00 42.38 96 CYS A CA 1
ATOM 783 C C . CYS A 1 96 ? 8.643 0.460 9.852 1.00 42.38 96 CYS A C 1
ATOM 785 O O . CYS A 1 96 ? 9.780 0.906 9.706 1.00 42.38 96 CYS A O 1
ATOM 787 N N . ASN A 1 97 ? 7.892 0.024 8.844 1.00 47.53 97 ASN A N 1
ATOM 788 C CA . ASN A 1 97 ? 8.326 0.136 7.465 1.00 47.53 97 ASN A CA 1
ATOM 789 C C . ASN A 1 97 ? 8.448 1.606 7.061 1.00 47.53 97 ASN A C 1
ATOM 791 O O . ASN A 1 97 ? 9.458 1.959 6.461 1.00 47.53 97 ASN A O 1
ATOM 795 N N . ASP A 1 98 ? 7.524 2.471 7.489 1.00 43.56 98 ASP A N 1
ATOM 796 C CA . ASP A 1 98 ? 7.599 3.916 7.247 1.00 43.56 98 ASP A CA 1
ATOM 797 C C . ASP A 1 98 ? 8.805 4.580 7.938 1.00 43.56 98 ASP A C 1
ATOM 799 O O . ASP A 1 98 ? 9.489 5.401 7.323 1.00 43.56 98 ASP A O 1
ATOM 803 N N . ILE A 1 99 ? 9.134 4.201 9.180 1.00 43.62 99 ILE A N 1
ATOM 804 C CA . ILE A 1 99 ? 10.305 4.718 9.916 1.00 43.62 99 ILE A CA 1
ATOM 805 C C . ILE A 1 99 ? 11.613 4.223 9.288 1.00 43.62 99 ILE A C 1
ATOM 807 O O . ILE A 1 99 ? 12.512 5.023 9.026 1.00 43.62 99 ILE A O 1
ATOM 811 N N . ILE A 1 100 ? 11.726 2.924 8.989 1.00 44.28 100 ILE A N 1
ATOM 812 C CA . ILE A 1 100 ? 12.909 2.341 8.335 1.00 44.28 100 ILE A CA 1
ATOM 813 C C . ILE A 1 100 ? 13.100 2.946 6.939 1.00 44.28 100 ILE A C 1
ATOM 815 O O . ILE A 1 100 ? 14.233 3.207 6.527 1.00 44.28 100 ILE A O 1
ATOM 819 N N . TYR A 1 101 ? 12.007 3.183 6.213 1.00 45.00 101 TYR A N 1
ATOM 820 C CA . TYR A 1 101 ? 12.008 3.799 4.892 1.00 45.00 101 TYR A CA 1
ATOM 821 C C . TYR A 1 101 ? 12.440 5.267 4.949 1.00 45.00 101 TYR A C 1
ATOM 823 O O . TYR A 1 101 ? 13.393 5.646 4.266 1.00 45.00 101 TYR A O 1
ATOM 831 N N . THR A 1 102 ? 11.831 6.064 5.832 1.00 39.44 102 THR A N 1
ATOM 832 C CA . THR A 1 102 ? 12.191 7.476 6.050 1.00 39.44 102 THR A CA 1
ATOM 833 C C . THR A 1 102 ? 13.662 7.610 6.443 1.00 39.44 102 THR A C 1
ATOM 835 O O . THR A 1 102 ? 14.382 8.451 5.905 1.00 39.44 102 THR A O 1
ATOM 838 N N . TYR A 1 103 ? 14.147 6.726 7.315 1.00 40.03 103 TYR A N 1
ATOM 839 C CA . TYR A 1 103 ? 15.532 6.712 7.768 1.00 40.03 103 TYR A CA 1
ATOM 840 C C . TYR A 1 103 ? 16.525 6.342 6.646 1.00 40.03 103 TYR A C 1
ATOM 842 O O . TYR A 1 103 ? 17.516 7.044 6.423 1.00 40.03 103 TYR A O 1
ATOM 850 N N . LYS A 1 104 ? 16.258 5.270 5.882 1.00 42.78 104 LYS A N 1
ATOM 851 C CA . LYS A 1 104 ? 17.101 4.863 4.738 1.00 42.78 104 LYS A CA 1
ATOM 852 C C . LYS A 1 104 ? 17.132 5.927 3.640 1.00 42.78 104 LYS A C 1
ATOM 854 O O . LYS A 1 104 ? 18.186 6.160 3.049 1.00 42.78 104 LYS A O 1
ATOM 859 N N . PHE A 1 105 ? 16.002 6.584 3.393 1.00 39.47 105 PHE A N 1
ATOM 860 C CA . PHE A 1 105 ? 15.875 7.677 2.436 1.00 39.47 105 PHE A CA 1
ATOM 861 C C . PHE A 1 105 ? 16.697 8.906 2.858 1.00 39.47 105 PHE A C 1
ATOM 863 O O . PHE A 1 105 ? 17.527 9.389 2.087 1.00 39.47 105 PHE A O 1
ATOM 870 N N . GLN A 1 106 ? 16.565 9.355 4.110 1.00 34.94 106 GLN A N 1
ATOM 871 C CA . GLN A 1 106 ? 17.324 10.497 4.636 1.00 34.94 106 GLN A CA 1
ATOM 872 C C . GLN A 1 106 ? 18.842 10.259 4.636 1.00 34.94 106 GLN A C 1
ATOM 874 O O . GLN A 1 106 ? 19.606 11.172 4.317 1.00 34.94 106 GLN A O 1
ATOM 879 N N . ASN A 1 107 ? 19.295 9.038 4.933 1.00 35.16 107 ASN A N 1
ATOM 880 C CA . ASN A 1 107 ? 20.720 8.699 4.876 1.00 35.16 107 ASN A CA 1
ATOM 881 C C . ASN A 1 107 ? 21.265 8.615 3.446 1.00 35.16 107 ASN A C 1
ATOM 883 O O . ASN A 1 107 ? 22.413 8.987 3.217 1.00 35.16 107 ASN A O 1
ATOM 887 N N . ARG A 1 108 ? 20.462 8.178 2.469 1.00 40.31 108 ARG A N 1
ATOM 888 C CA . ARG A 1 108 ? 20.858 8.214 1.051 1.00 40.31 108 ARG A CA 1
ATOM 889 C C . ARG A 1 108 ? 20.974 9.644 0.524 1.00 40.31 108 ARG A C 1
ATOM 891 O O . ARG A 1 108 ? 21.912 9.918 -0.210 1.00 40.31 108 ARG A O 1
ATOM 898 N N . ILE A 1 109 ? 20.098 10.557 0.950 1.00 37.38 109 ILE A N 1
ATOM 899 C CA . ILE A 1 109 ? 20.195 11.986 0.604 1.00 37.38 109 ILE A CA 1
ATOM 900 C C . ILE A 1 109 ? 21.437 12.627 1.235 1.00 37.38 109 ILE A C 1
ATOM 902 O O . ILE A 1 109 ? 22.159 13.351 0.559 1.00 37.38 109 ILE A O 1
ATOM 906 N N . LYS A 1 110 ? 21.719 12.343 2.513 1.00 35.06 110 LYS A N 1
ATOM 907 C CA . LYS A 1 110 ? 22.905 12.880 3.207 1.00 35.06 110 LYS A CA 1
ATOM 908 C C . LYS A 1 110 ? 24.231 12.370 2.637 1.00 35.06 110 LYS A C 1
ATOM 910 O O . LYS A 1 110 ? 25.220 13.090 2.697 1.00 35.06 110 LYS A O 1
ATOM 915 N N . ASN A 1 111 ? 24.242 11.154 2.094 1.00 33.75 111 ASN A N 1
ATOM 916 C CA . ASN A 1 111 ? 25.438 10.509 1.547 1.00 33.75 111 ASN A CA 1
ATOM 917 C C . ASN A 1 111 ? 25.504 10.558 0.011 1.00 33.75 111 ASN A C 1
ATOM 919 O O . ASN A 1 111 ? 26.396 9.948 -0.580 1.00 33.75 111 ASN A O 1
ATOM 923 N N . ALA A 1 112 ? 24.573 11.256 -0.645 1.00 28.81 112 ALA A N 1
ATOM 924 C CA . ALA A 1 112 ? 24.660 11.506 -2.074 1.00 28.81 112 ALA A CA 1
ATOM 925 C C . ALA A 1 112 ? 25.872 12.420 -2.338 1.00 28.81 112 ALA A C 1
ATOM 927 O O . ALA A 1 112 ? 26.017 13.438 -1.655 1.00 28.81 112 ALA A O 1
ATOM 928 N N . PRO A 1 113 ? 26.760 12.087 -3.294 1.00 30.11 113 PRO A N 1
ATOM 929 C CA . PRO A 1 113 ? 27.867 12.964 -3.643 1.00 30.11 113 PRO A CA 1
ATOM 930 C C . PRO A 1 113 ? 27.296 14.321 -4.056 1.00 30.11 113 PRO A C 1
ATOM 932 O O . PRO A 1 113 ? 26.433 14.397 -4.931 1.00 30.11 113 PRO A O 1
ATOM 935 N N . THR A 1 114 ? 27.748 15.392 -3.404 1.00 31.80 114 THR A N 1
ATOM 936 C CA . THR A 1 114 ? 27.342 16.757 -3.739 1.00 31.80 114 THR A CA 1
ATOM 937 C C . THR A 1 114 ? 27.717 17.020 -5.189 1.00 31.80 114 THR A C 1
ATOM 939 O O . THR A 1 114 ? 28.899 17.156 -5.506 1.00 31.80 114 THR A O 1
ATOM 942 N N . ALA A 1 115 ? 26.718 17.056 -6.069 1.00 32.94 115 ALA A N 1
ATOM 943 C CA . ALA A 1 115 ? 26.895 17.472 -7.446 1.00 32.94 115 ALA A CA 1
ATOM 944 C C . ALA A 1 115 ? 27.415 18.913 -7.435 1.00 32.94 115 ALA A C 1
ATOM 946 O O . ALA A 1 115 ? 26.706 19.860 -7.094 1.00 32.94 115 ALA A O 1
ATOM 947 N N . THR A 1 116 ? 28.700 19.056 -7.738 1.00 28.02 116 THR A N 1
ATOM 948 C CA . THR A 1 116 ? 29.358 20.337 -7.937 1.00 28.02 116 THR A CA 1
ATOM 949 C C . THR A 1 116 ? 28.698 21.062 -9.099 1.00 28.02 116 THR A C 1
ATOM 951 O O . THR A 1 116 ? 28.552 20.496 -10.184 1.00 28.02 116 THR A O 1
ATOM 954 N N . ASN A 1 117 ? 28.331 22.317 -8.841 1.00 36.31 117 ASN A N 1
ATOM 955 C CA . ASN A 1 117 ? 27.950 23.336 -9.811 1.00 36.31 117 ASN A CA 1
ATOM 956 C C . ASN A 1 117 ? 28.629 23.137 -11.173 1.00 36.31 117 ASN A C 1
ATOM 958 O O . ASN A 1 117 ? 29.850 23.249 -11.272 1.00 36.31 117 ASN A O 1
ATOM 962 N N . THR A 1 118 ? 27.832 22.931 -12.220 1.00 30.31 118 THR A N 1
ATOM 963 C CA . THR A 1 118 ? 28.223 23.308 -13.580 1.00 30.31 118 THR A CA 1
ATOM 964 C C . THR A 1 118 ? 27.093 24.100 -14.232 1.00 30.31 118 THR A C 1
ATOM 966 O O . THR A 1 118 ? 25.956 23.655 -14.350 1.00 30.31 118 THR A O 1
ATOM 969 N N . ASP A 1 119 ? 27.466 25.339 -14.531 1.00 29.17 119 ASP A N 1
ATOM 970 C CA . ASP A 1 119 ? 26.864 26.396 -15.333 1.00 29.17 119 ASP A CA 1
ATOM 971 C C . ASP A 1 119 ? 25.450 26.242 -15.906 1.00 29.17 119 ASP A C 1
ATOM 973 O O . ASP A 1 119 ? 25.172 25.563 -16.896 1.00 29.17 119 ASP A O 1
ATOM 977 N N . SER A 1 120 ? 24.588 27.115 -15.386 1.00 33.62 120 SER A N 1
ATOM 978 C CA . SER A 1 120 ? 23.410 27.648 -16.052 1.00 33.62 120 SER A CA 1
ATOM 979 C C . SER A 1 120 ? 23.804 28.543 -17.238 1.00 33.62 120 SER A C 1
ATOM 981 O O . SER A 1 120 ? 23.832 29.764 -17.106 1.00 33.62 120 SER A O 1
ATOM 983 N N . SER A 1 121 ? 24.099 27.976 -18.408 1.00 34.44 121 SER A N 1
ATOM 984 C CA . SER A 1 121 ? 23.986 28.708 -19.685 1.00 34.44 121 SER A CA 1
ATOM 985 C C . SER A 1 121 ? 24.136 27.807 -20.915 1.00 34.44 121 SER A C 1
ATOM 987 O O . SER A 1 121 ? 25.122 27.877 -21.635 1.00 34.44 121 SER A O 1
ATOM 989 N N . ASN A 1 122 ? 23.116 27.009 -21.241 1.00 29.83 122 ASN A N 1
ATOM 990 C CA . ASN A 1 122 ? 22.766 26.834 -22.655 1.00 29.83 122 ASN A CA 1
ATOM 991 C C . ASN A 1 122 ? 21.363 26.247 -22.822 1.00 29.83 122 ASN A C 1
ATOM 993 O O . ASN A 1 122 ? 21.115 25.081 -22.523 1.00 29.83 122 ASN A O 1
ATOM 997 N N . ARG A 1 123 ? 20.434 27.066 -23.321 1.00 43.16 123 ARG A N 1
ATOM 998 C CA . ARG A 1 123 ? 19.163 26.571 -23.853 1.00 43.16 123 ARG A CA 1
ATOM 999 C C . ARG A 1 123 ? 19.455 25.920 -25.198 1.00 43.16 123 ARG A C 1
ATOM 1001 O O . ARG A 1 123 ? 19.909 26.608 -26.104 1.00 43.16 123 ARG A O 1
ATOM 1008 N N . ASN A 1 124 ? 19.109 24.646 -25.348 1.00 29.91 124 ASN A N 1
ATOM 1009 C CA . ASN A 1 124 ? 18.827 24.082 -26.661 1.00 29.91 124 ASN A CA 1
ATOM 1010 C C . ASN A 1 124 ? 17.575 23.188 -26.563 1.00 29.91 124 ASN A C 1
ATOM 1012 O O . ASN A 1 124 ? 17.564 22.263 -25.748 1.00 29.91 124 ASN A O 1
ATOM 1016 N N . PRO A 1 125 ? 16.496 23.482 -27.309 1.00 42.59 125 PRO A N 1
ATOM 1017 C CA . PRO A 1 125 ? 15.289 22.666 -27.328 1.00 42.59 125 PRO A CA 1
ATOM 1018 C C . PRO A 1 125 ? 15.500 21.440 -28.234 1.00 42.59 125 PRO A C 1
ATOM 1020 O O . PRO A 1 125 ? 16.047 21.579 -29.321 1.00 42.59 125 PRO A O 1
ATOM 1023 N N . GLN A 1 126 ? 15.014 20.272 -27.792 1.00 37.94 126 GLN A N 1
ATOM 1024 C CA . GLN A 1 126 ? 15.145 18.926 -28.393 1.00 37.94 126 GLN A CA 1
ATOM 1025 C C . GLN A 1 126 ? 16.442 18.165 -28.059 1.00 37.94 126 GLN A C 1
ATOM 1027 O O . GLN A 1 126 ? 17.414 18.176 -28.808 1.00 37.94 126 GLN A O 1
ATOM 1032 N N . LYS A 1 127 ? 16.411 17.388 -26.968 1.00 36.00 127 LYS A N 1
ATOM 1033 C CA . LYS A 1 127 ? 17.336 16.267 -26.753 1.00 36.00 127 LYS A CA 1
ATOM 1034 C C . LYS A 1 127 ? 16.515 14.983 -26.589 1.00 36.00 127 LYS A C 1
ATOM 1036 O O . LYS A 1 127 ? 16.049 14.673 -25.501 1.00 36.00 127 LYS A O 1
ATOM 1041 N N . VAL A 1 128 ? 16.337 14.249 -27.687 1.00 40.69 128 VAL A N 1
ATOM 1042 C CA . VAL A 1 128 ? 15.751 12.891 -27.759 1.00 40.69 128 VAL A CA 1
ATOM 1043 C C . VAL A 1 128 ? 16.772 11.864 -27.228 1.00 40.69 128 VAL A C 1
ATOM 1045 O O . VAL A 1 128 ? 17.088 10.881 -27.876 1.00 40.69 128 VAL A O 1
ATOM 1048 N N . ALA A 1 129 ? 17.380 12.149 -26.074 1.00 41.09 129 ALA A N 1
ATOM 1049 C CA . ALA A 1 129 ? 18.434 11.326 -25.469 1.00 41.09 129 ALA A CA 1
ATOM 1050 C C . ALA A 1 129 ? 18.019 10.721 -24.116 1.00 41.09 129 ALA A C 1
ATOM 1052 O O . ALA A 1 129 ? 18.840 10.104 -23.454 1.00 41.09 129 ALA A O 1
ATOM 1053 N N . THR A 1 130 ? 16.770 10.905 -23.676 1.00 54.28 130 THR A N 1
ATOM 1054 C CA . THR A 1 130 ? 16.330 10.528 -22.321 1.00 54.28 130 THR A CA 1
ATOM 1055 C C . THR A 1 130 ? 15.650 9.156 -22.257 1.00 54.28 130 THR A C 1
ATOM 1057 O O . THR A 1 130 ? 15.918 8.402 -21.326 1.00 54.28 130 THR A O 1
ATOM 1060 N N . SER A 1 131 ? 14.851 8.773 -23.261 1.00 61.50 131 SER A N 1
ATOM 1061 C CA . SER A 1 131 ? 14.168 7.468 -23.287 1.00 61.50 131 SER A CA 1
ATOM 1062 C C . SER A 1 131 ? 15.119 6.297 -23.527 1.00 61.50 131 SER A C 1
ATOM 1064 O O . SER A 1 131 ? 14.992 5.250 -22.893 1.00 61.50 131 SER A O 1
ATOM 1066 N N . ASP A 1 132 ? 16.103 6.472 -24.412 1.00 74.25 132 ASP A N 1
ATOM 1067 C CA . ASP A 1 132 ? 16.999 5.386 -24.821 1.00 74.25 132 ASP A CA 1
ATOM 1068 C C . ASP A 1 132 ? 17.970 4.999 -23.697 1.00 74.25 132 ASP A C 1
ATOM 1070 O O . ASP A 1 132 ? 18.206 3.812 -23.466 1.00 74.25 132 ASP A O 1
ATOM 1074 N N . GLU A 1 133 ? 18.471 5.981 -22.939 1.00 88.25 133 GLU A N 1
ATOM 1075 C CA . GLU A 1 133 ? 19.349 5.754 -21.785 1.00 88.25 133 GLU A CA 1
ATOM 1076 C C . GLU A 1 133 ? 18.598 5.093 -20.619 1.00 88.25 133 GLU A C 1
ATOM 1078 O O . GLU A 1 133 ? 19.062 4.084 -20.083 1.00 88.25 133 GLU A O 1
ATOM 1083 N N . ASN A 1 134 ? 17.419 5.609 -20.248 1.00 89.62 134 ASN A N 1
ATOM 1084 C CA . ASN A 1 134 ? 16.608 5.039 -19.168 1.00 89.62 134 ASN A CA 1
ATOM 1085 C C . ASN A 1 134 ? 16.118 3.621 -19.520 1.00 89.62 134 ASN A C 1
ATOM 1087 O O . ASN A 1 134 ? 16.174 2.720 -18.680 1.00 89.62 134 ASN A O 1
ATOM 1091 N N . THR A 1 135 ? 15.704 3.393 -20.772 1.00 94.38 135 THR A N 1
ATOM 1092 C CA . THR A 1 135 ? 15.307 2.065 -21.262 1.00 94.38 135 THR A CA 1
ATOM 1093 C C . THR A 1 135 ? 16.486 1.088 -21.256 1.00 94.38 135 THR A C 1
ATOM 1095 O O . THR A 1 135 ? 16.332 -0.058 -20.829 1.00 94.38 135 THR A O 1
ATOM 1098 N N . ALA A 1 136 ? 17.674 1.514 -21.699 1.00 94.44 136 ALA A N 1
ATOM 1099 C CA . ALA A 1 136 ? 18.872 0.678 -21.658 1.00 94.44 136 ALA A CA 1
ATOM 1100 C C . ALA A 1 136 ? 19.272 0.328 -20.216 1.00 94.44 136 ALA A C 1
ATOM 1102 O O . ALA A 1 136 ? 19.561 -0.835 -19.922 1.00 94.44 136 ALA A O 1
ATOM 1103 N N . ALA A 1 137 ? 19.225 1.307 -19.306 1.00 94.81 137 ALA A N 1
ATOM 1104 C CA . ALA A 1 137 ? 19.477 1.093 -17.887 1.00 94.81 137 ALA A CA 1
ATOM 1105 C C . ALA A 1 137 ? 18.486 0.082 -17.295 1.00 94.81 137 ALA A C 1
ATOM 1107 O O . ALA A 1 137 ? 18.913 -0.880 -16.657 1.00 94.81 137 ALA A O 1
ATOM 1108 N N . LEU A 1 138 ? 17.186 0.223 -17.578 1.00 96.12 138 LEU A N 1
ATOM 1109 C CA . LEU A 1 138 ? 16.163 -0.710 -17.107 1.00 96.12 138 LEU A CA 1
ATOM 1110 C C . LEU A 1 138 ? 16.426 -2.138 -17.606 1.00 96.12 138 LEU A C 1
ATOM 1112 O O . LEU A 1 138 ? 16.448 -3.080 -16.812 1.00 96.12 138 LEU A O 1
ATOM 1116 N N . ARG A 1 139 ? 16.706 -2.292 -18.906 1.00 97.19 139 ARG A N 1
ATOM 1117 C CA . ARG A 1 139 ? 16.991 -3.588 -19.545 1.00 97.19 139 ARG A CA 1
ATOM 1118 C C . ARG A 1 139 ? 18.243 -4.277 -19.012 1.00 97.19 139 ARG A C 1
ATOM 1120 O O . ARG A 1 139 ? 18.321 -5.502 -19.040 1.00 97.19 139 ARG A O 1
ATOM 1127 N N . SER A 1 140 ? 19.203 -3.512 -18.495 1.00 96.38 140 SER A N 1
ATOM 1128 C CA . SER A 1 140 ? 20.413 -4.063 -17.876 1.00 96.38 140 SER A CA 1
ATOM 1129 C C . SER A 1 140 ? 20.169 -4.696 -16.498 1.00 96.38 140 SER A C 1
ATOM 1131 O O . SER A 1 140 ? 21.004 -5.465 -16.021 1.00 96.38 140 SER A O 1
ATOM 1133 N N . ILE A 1 141 ? 19.033 -4.399 -15.853 1.00 94.69 141 ILE A N 1
ATOM 1134 C CA . ILE A 1 141 ? 18.755 -4.828 -14.482 1.00 94.69 141 ILE A CA 1
ATOM 1135 C C . ILE A 1 141 ? 18.087 -6.216 -14.450 1.00 94.69 141 ILE A C 1
ATOM 1137 O O . ILE A 1 141 ? 17.058 -6.425 -15.103 1.00 94.69 141 ILE A O 1
ATOM 1141 N N . PRO A 1 142 ? 18.593 -7.161 -13.632 1.00 94.50 142 PRO A N 1
ATOM 1142 C CA . PRO A 1 142 ? 17.917 -8.429 -13.370 1.00 94.50 142 PRO A CA 1
ATOM 1143 C C . PRO A 1 142 ? 16.545 -8.254 -12.695 1.00 94.50 142 PRO A C 1
ATOM 1145 O O . PRO A 1 142 ? 16.407 -7.537 -11.707 1.00 94.50 142 PRO A O 1
ATOM 1148 N N . LYS A 1 143 ? 15.528 -8.986 -13.165 1.00 95.19 143 LYS A N 1
ATOM 1149 C CA . LYS A 1 143 ? 14.147 -8.944 -12.640 1.00 95.19 143 LYS A CA 1
ATOM 1150 C C . LYS A 1 143 ? 13.983 -9.809 -11.387 1.00 95.19 143 LYS A C 1
ATOM 1152 O O . LYS A 1 143 ? 13.379 -10.877 -11.431 1.00 95.19 143 LYS A O 1
ATOM 1157 N N . ASN A 1 144 ? 14.563 -9.387 -10.267 1.00 86.25 144 ASN A N 1
ATOM 1158 C CA . ASN A 1 144 ? 14.430 -10.086 -8.986 1.00 86.25 144 ASN A CA 1
ATOM 1159 C C . ASN A 1 144 ? 14.370 -9.115 -7.799 1.00 86.25 144 ASN A C 1
ATOM 1161 O O . ASN A 1 144 ? 14.719 -7.941 -7.916 1.00 86.25 144 ASN A O 1
ATOM 1165 N N . ALA A 1 145 ? 13.956 -9.628 -6.639 1.00 78.75 145 ALA A N 1
ATOM 1166 C CA . ALA A 1 145 ? 13.729 -8.825 -5.439 1.00 78.75 145 ALA A CA 1
ATOM 1167 C C . ALA A 1 145 ? 14.965 -8.036 -4.968 1.00 78.75 145 ALA A C 1
ATOM 1169 O O . ALA A 1 145 ? 14.814 -6.943 -4.426 1.00 78.75 145 ALA A O 1
ATOM 1170 N N . ALA A 1 146 ? 16.183 -8.542 -5.203 1.00 81.88 146 ALA A N 1
ATOM 1171 C CA . ALA A 1 146 ? 17.415 -7.846 -4.823 1.00 81.88 146 ALA A CA 1
ATOM 1172 C C . ALA A 1 146 ? 17.631 -6.549 -5.623 1.00 81.88 146 ALA A C 1
ATOM 1174 O O . ALA A 1 146 ? 18.246 -5.613 -5.119 1.00 81.88 146 ALA A O 1
ATOM 1175 N N . HIS A 1 147 ? 17.088 -6.474 -6.839 1.00 86.62 147 HIS A N 1
ATOM 1176 C CA . HIS A 1 147 ? 17.201 -5.315 -7.724 1.00 86.62 147 HIS A CA 1
ATOM 1177 C C . HIS A 1 147 ? 15.918 -4.482 -7.794 1.00 86.62 147 HIS A C 1
ATOM 1179 O O . HIS A 1 147 ? 15.853 -3.526 -8.564 1.00 86.62 147 HIS A O 1
ATOM 1185 N N . PHE A 1 148 ? 14.912 -4.811 -6.979 1.00 85.44 148 PHE A N 1
ATOM 1186 C CA . PHE A 1 148 ? 13.634 -4.103 -6.942 1.00 85.44 148 PHE A CA 1
ATOM 1187 C C . PHE A 1 148 ? 13.810 -2.584 -6.825 1.00 85.44 148 PHE A C 1
ATOM 1189 O O . PHE A 1 148 ? 13.186 -1.837 -7.570 1.00 85.44 148 PHE A O 1
ATOM 1196 N N . LEU A 1 149 ? 14.686 -2.124 -5.922 1.00 83.81 149 LEU A N 1
ATOM 1197 C CA . LEU A 1 149 ? 14.907 -0.691 -5.715 1.00 83.81 149 LEU A CA 1
ATOM 1198 C C . LEU A 1 149 ? 15.509 -0.016 -6.948 1.00 83.81 149 LEU A C 1
ATOM 1200 O O . LEU A 1 149 ? 15.069 1.067 -7.301 1.00 83.81 149 LEU A O 1
ATOM 1204 N N . ASN A 1 150 ? 16.439 -0.673 -7.642 1.00 87.12 150 ASN A N 1
ATOM 1205 C CA . ASN A 1 150 ? 17.035 -0.119 -8.860 1.00 87.12 150 ASN A CA 1
ATOM 1206 C C . ASN A 1 150 ? 15.980 0.019 -9.968 1.00 87.12 150 ASN A C 1
ATOM 1208 O O . ASN A 1 150 ? 15.947 1.020 -10.676 1.00 87.12 150 ASN A O 1
ATOM 1212 N N . ILE A 1 151 ? 15.093 -0.976 -10.097 1.00 91.69 151 ILE A N 1
ATOM 1213 C CA . ILE A 1 151 ? 13.955 -0.918 -11.024 1.00 91.69 151 ILE A CA 1
ATOM 1214 C C . ILE A 1 151 ? 13.051 0.256 -10.642 1.00 91.69 151 ILE A C 1
ATOM 1216 O O . ILE A 1 151 ? 12.736 1.092 -11.484 1.00 91.69 151 ILE A O 1
ATOM 1220 N N . TYR A 1 152 ? 12.665 0.343 -9.369 1.00 92.31 152 TYR A N 1
ATOM 1221 C CA . TYR A 1 152 ? 11.766 1.376 -8.872 1.00 92.31 152 TYR A CA 1
ATOM 1222 C C . TYR A 1 152 ? 12.327 2.794 -9.050 1.00 92.31 152 TYR A C 1
ATOM 1224 O O . TYR A 1 152 ? 11.607 3.681 -9.496 1.00 92.31 152 TYR A O 1
ATOM 1232 N N . GLU A 1 153 ? 13.614 3.002 -8.767 1.00 90.94 153 GLU A N 1
ATOM 1233 C CA . GLU A 1 153 ? 14.296 4.289 -8.943 1.00 90.94 153 GLU A CA 1
ATOM 1234 C C . GLU A 1 153 ? 14.251 4.755 -10.411 1.00 90.94 153 GLU A C 1
ATOM 1236 O O . GLU A 1 153 ? 14.010 5.935 -10.673 1.00 90.94 153 GLU A O 1
ATOM 1241 N N . ILE A 1 154 ? 14.385 3.839 -11.380 1.00 94.06 154 ILE A N 1
ATOM 1242 C CA . ILE A 1 154 ? 14.213 4.169 -12.805 1.00 94.06 154 ILE A CA 1
ATOM 1243 C C . ILE A 1 154 ? 12.758 4.526 -13.120 1.00 94.06 154 ILE A C 1
ATOM 1245 O O . ILE A 1 154 ? 12.518 5.504 -13.827 1.00 94.06 154 ILE A O 1
ATOM 1249 N N . LEU A 1 155 ? 11.778 3.786 -12.595 1.00 95.38 155 LEU A N 1
ATOM 1250 C CA . LEU A 1 155 ? 10.355 4.087 -12.813 1.00 95.38 155 LEU A CA 1
ATOM 1251 C C . LEU A 1 155 ? 9.968 5.459 -12.249 1.00 95.38 155 LEU A C 1
ATOM 1253 O O . LEU A 1 155 ? 9.291 6.240 -12.912 1.00 95.38 155 LEU A O 1
ATOM 1257 N N . GLN A 1 156 ? 10.453 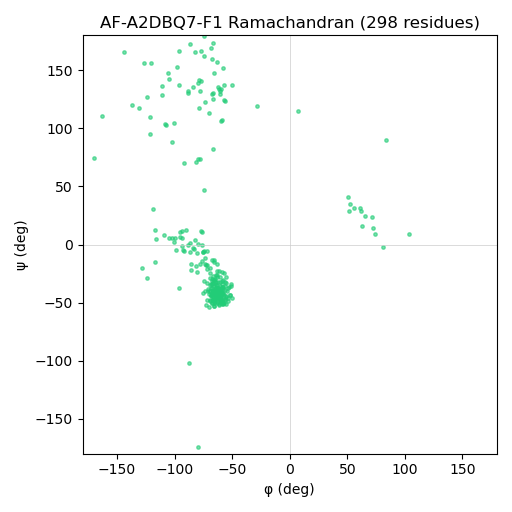5.789 -11.056 1.00 92.44 156 GLN A N 1
ATOM 1258 C CA . GLN A 1 156 ? 10.255 7.101 -10.450 1.00 92.44 156 GLN A CA 1
ATOM 1259 C C . GLN A 1 156 ? 10.907 8.209 -11.287 1.00 92.44 156 GLN A C 1
ATOM 1261 O O . GLN A 1 156 ? 10.252 9.195 -11.627 1.00 92.44 156 GLN A O 1
ATOM 1266 N N . LYS A 1 157 ? 12.186 8.046 -11.653 1.00 91.06 157 LYS A N 1
ATOM 1267 C CA . LYS A 1 157 ? 12.912 9.020 -12.479 1.00 91.06 157 LYS A CA 1
ATOM 1268 C C . LYS A 1 157 ? 12.193 9.265 -13.808 1.00 91.06 157 LYS A C 1
ATOM 1270 O O . LYS A 1 157 ? 11.92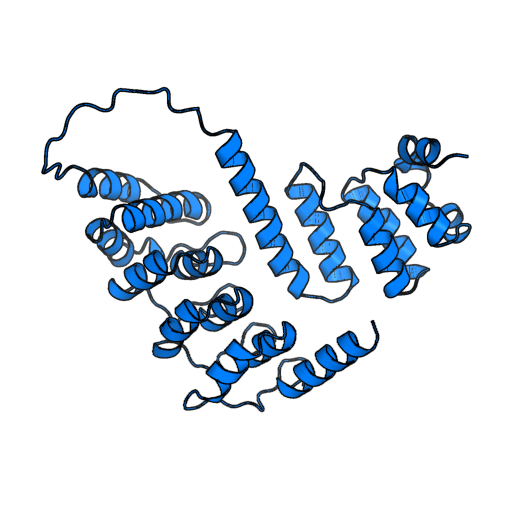4 10.410 -14.156 1.00 91.06 157 LYS A O 1
ATOM 1275 N N . THR A 1 158 ? 11.841 8.196 -14.517 1.00 92.06 158 THR A N 1
ATOM 1276 C CA . THR A 1 158 ? 11.166 8.269 -15.822 1.00 92.06 158 THR A CA 1
ATOM 1277 C C . THR A 1 158 ? 9.778 8.897 -15.713 1.00 92.06 158 THR A C 1
ATOM 1279 O O . THR A 1 158 ? 9.422 9.714 -16.557 1.00 92.06 158 THR A O 1
ATOM 1282 N N . SER A 1 159 ? 9.022 8.626 -14.643 1.00 90.56 159 SER A N 1
ATOM 1283 C CA . SER A 1 159 ? 7.754 9.319 -14.383 1.00 90.56 159 SER A CA 1
ATOM 1284 C C . SER A 1 159 ? 7.940 10.824 -14.151 1.00 90.56 159 SER A C 1
ATOM 1286 O O . SER A 1 159 ? 7.179 11.612 -14.708 1.00 90.56 159 SER A O 1
ATOM 1288 N N . ASN A 1 160 ? 8.969 11.243 -13.406 1.00 88.62 160 ASN A N 1
ATOM 1289 C CA . ASN A 1 160 ? 9.279 12.663 -13.181 1.00 88.62 160 ASN A CA 1
ATOM 1290 C C . ASN A 1 160 ? 9.742 13.384 -14.459 1.00 88.62 160 ASN A C 1
ATOM 1292 O O . ASN A 1 160 ? 9.497 14.577 -14.631 1.00 88.62 160 ASN A O 1
ATOM 1296 N N . GLU A 1 161 ? 10.400 12.658 -15.361 1.00 89.88 161 GLU A N 1
ATOM 1297 C CA . GLU A 1 161 ? 10.847 13.153 -16.667 1.00 89.88 161 GLU A CA 1
ATOM 1298 C C . GLU A 1 161 ? 9.742 13.102 -17.742 1.00 89.88 161 GLU A C 1
ATOM 1300 O O . GLU A 1 161 ? 9.957 13.578 -18.857 1.00 89.88 161 GLU A O 1
ATOM 1305 N N . ASN A 1 162 ? 8.556 12.565 -17.421 1.00 88.94 162 ASN A N 1
ATOM 1306 C CA . ASN A 1 162 ? 7.479 12.241 -18.369 1.00 88.94 162 ASN A CA 1
ATOM 1307 C C . ASN A 1 162 ? 7.928 11.308 -19.513 1.00 88.94 162 ASN A C 1
ATOM 1309 O O . ASN A 1 162 ? 7.415 11.373 -20.632 1.00 88.94 162 ASN A O 1
ATOM 1313 N N . ASP A 1 163 ? 8.883 10.421 -19.237 1.00 91.81 163 ASP A N 1
ATOM 1314 C CA . ASP A 1 163 ? 9.341 9.373 -20.146 1.00 91.81 163 ASP A CA 1
ATOM 1315 C C . ASP A 1 163 ? 8.363 8.188 -20.129 1.00 91.81 163 ASP A C 1
ATOM 1317 O O . ASP A 1 163 ? 8.595 7.119 -19.558 1.00 91.81 163 ASP A O 1
ATOM 1321 N N . GLU A 1 164 ? 7.214 8.412 -20.762 1.00 91.69 164 GLU A N 1
ATOM 1322 C CA . GLU A 1 164 ? 6.138 7.428 -20.854 1.00 91.69 164 GLU A CA 1
ATOM 1323 C C . GLU A 1 164 ? 6.546 6.168 -21.641 1.00 91.69 164 GLU A C 1
ATOM 1325 O O . GLU A 1 164 ? 6.010 5.084 -21.399 1.00 91.69 164 GLU A O 1
ATOM 1330 N N . TYR A 1 165 ? 7.517 6.283 -22.555 1.00 94.06 165 TYR A N 1
ATOM 1331 C CA . TYR A 1 165 ? 8.013 5.152 -23.337 1.00 94.06 165 TYR A CA 1
ATOM 1332 C C . TYR A 1 165 ? 8.730 4.132 -22.451 1.00 94.06 165 TYR A C 1
ATOM 1334 O O . TYR A 1 165 ? 8.409 2.944 -22.520 1.00 94.06 165 TYR A O 1
ATOM 1342 N N . THR A 1 166 ? 9.641 4.572 -21.576 1.00 95.56 166 THR A N 1
ATOM 1343 C CA . THR A 1 166 ? 10.330 3.650 -20.661 1.00 95.56 166 THR A CA 1
ATOM 1344 C C . THR A 1 166 ? 9.354 2.997 -19.676 1.00 95.56 166 THR A C 1
ATOM 1346 O O . THR A 1 166 ? 9.496 1.809 -19.385 1.00 95.56 166 THR A O 1
ATOM 1349 N N . ILE A 1 167 ? 8.312 3.708 -19.220 1.00 96.56 167 ILE A N 1
ATOM 1350 C CA . ILE A 1 167 ? 7.250 3.104 -18.393 1.00 96.56 167 ILE A CA 1
ATOM 1351 C C . ILE A 1 167 ? 6.503 2.011 -19.164 1.00 96.56 167 ILE A C 1
ATOM 1353 O O . ILE A 1 167 ? 6.295 0.919 -18.634 1.00 96.56 167 ILE A O 1
ATOM 1357 N N . LYS A 1 168 ? 6.143 2.263 -20.427 1.00 96.25 168 LYS A N 1
ATOM 1358 C CA . LYS A 1 168 ? 5.516 1.251 -21.283 1.00 96.25 168 LYS A CA 1
ATOM 1359 C C . LYS A 1 168 ? 6.419 0.028 -21.460 1.00 96.25 168 LYS A C 1
ATOM 1361 O O . LYS A 1 168 ? 5.945 -1.092 -21.307 1.00 96.25 168 LYS A O 1
ATOM 1366 N N . VAL A 1 169 ? 7.716 0.227 -21.710 1.00 97.00 169 VAL A N 1
ATOM 1367 C CA . VAL A 1 169 ? 8.697 -0.871 -21.775 1.00 97.00 169 VAL A CA 1
ATOM 1368 C C . VAL A 1 169 ? 8.746 -1.641 -20.455 1.00 97.00 169 VAL A C 1
ATOM 1370 O O . VAL A 1 169 ? 8.769 -2.869 -20.462 1.00 97.00 169 VAL A O 1
ATOM 1373 N N . ALA A 1 170 ? 8.723 -0.947 -19.316 1.00 97.81 170 ALA A N 1
ATOM 1374 C CA . ALA A 1 170 ? 8.729 -1.591 -18.011 1.00 97.81 170 ALA A CA 1
ATOM 1375 C C . ALA A 1 170 ? 7.520 -2.509 -17.794 1.00 97.81 170 ALA A C 1
ATOM 1377 O O . ALA A 1 170 ? 7.680 -3.600 -17.243 1.00 97.81 170 ALA A O 1
ATOM 1378 N N . VAL A 1 171 ? 6.332 -2.084 -18.230 1.00 97.75 171 VAL A N 1
ATOM 1379 C CA . VAL A 1 171 ? 5.117 -2.905 -18.169 1.00 97.75 171 VAL A CA 1
ATOM 1380 C C . VAL A 1 171 ? 5.199 -4.067 -19.161 1.00 97.75 171 VAL A C 1
ATOM 1382 O O . VAL A 1 171 ? 5.090 -5.220 -18.748 1.00 97.75 171 VAL A O 1
ATOM 1385 N N . ASP A 1 172 ? 5.469 -3.786 -20.441 1.00 97.50 172 ASP A N 1
ATOM 1386 C CA . ASP A 1 172 ? 5.516 -4.785 -21.521 1.00 97.50 172 ASP A CA 1
ATOM 1387 C C . ASP A 1 172 ? 6.550 -5.891 -21.234 1.00 97.50 172 ASP A C 1
ATOM 1389 O O . ASP A 1 172 ? 6.332 -7.069 -21.523 1.00 97.50 172 ASP A O 1
ATOM 1393 N N . GLU A 1 173 ? 7.679 -5.527 -20.622 1.00 97.62 173 GLU A N 1
ATOM 1394 C CA . GLU A 1 173 ? 8.752 -6.451 -20.262 1.00 97.62 173 GLU A CA 1
ATOM 1395 C C . GLU A 1 173 ? 8.670 -6.957 -18.813 1.00 97.62 173 GLU A C 1
ATOM 1397 O O . GLU A 1 173 ? 9.600 -7.622 -18.347 1.00 97.62 173 GLU A O 1
ATOM 1402 N N . LYS A 1 174 ? 7.564 -6.709 -18.103 1.00 97.38 174 LYS A N 1
ATOM 1403 C CA . LYS A 1 174 ? 7.268 -7.270 -16.771 1.00 97.38 174 LYS A CA 1
ATOM 1404 C C . LYS A 1 174 ? 8.200 -6.829 -15.641 1.00 97.38 174 LYS A C 1
ATOM 1406 O O . LYS A 1 174 ? 8.313 -7.506 -14.619 1.00 97.38 174 LYS A O 1
ATOM 1411 N N . TYR A 1 175 ? 8.852 -5.677 -15.767 1.00 97.12 175 TYR A N 1
ATOM 1412 C CA . TYR A 1 175 ? 9.566 -5.059 -14.643 1.00 97.12 175 TYR A CA 1
ATOM 1413 C C . TYR A 1 175 ? 8.612 -4.682 -13.503 1.00 97.12 175 TYR A C 1
ATOM 1415 O O . TYR A 1 175 ? 8.991 -4.724 -12.334 1.00 97.12 175 TYR A O 1
ATOM 1423 N N . THR A 1 176 ? 7.350 -4.395 -13.828 1.00 96.19 176 THR A N 1
ATOM 1424 C CA . THR A 1 176 ? 6.286 -4.111 -12.856 1.00 96.19 176 THR A CA 1
ATOM 1425 C C . THR A 1 176 ? 5.760 -5.353 -12.128 1.00 96.19 176 THR A C 1
ATOM 1427 O O . THR A 1 176 ? 4.981 -5.209 -11.192 1.00 96.19 176 THR A O 1
ATOM 1430 N N . GLU A 1 177 ? 6.189 -6.563 -12.505 1.00 95.75 177 GLU A N 1
ATOM 1431 C CA . GLU A 1 177 ? 5.838 -7.821 -11.823 1.00 95.75 177 GLU A CA 1
ATOM 1432 C C . GLU A 1 177 ? 6.888 -8.229 -10.760 1.00 95.75 177 GLU A C 1
ATOM 1434 O O . GLU A 1 177 ? 6.728 -9.234 -10.067 1.00 95.75 177 GLU A O 1
ATOM 1439 N N . VAL A 1 178 ? 7.971 -7.459 -10.593 1.00 92.25 178 VAL A N 1
ATOM 1440 C CA . VAL A 1 178 ? 9.020 -7.758 -9.605 1.00 92.25 178 VAL A CA 1
ATOM 1441 C C . VAL A 1 178 ? 8.575 -7.326 -8.208 1.00 92.25 178 VAL A C 1
ATOM 1443 O O . VAL A 1 178 ? 8.386 -6.140 -7.950 1.00 92.25 178 VAL A O 1
ATOM 1446 N N . LYS A 1 179 ? 8.457 -8.276 -7.275 1.00 86.31 179 LYS A N 1
ATOM 1447 C CA . LYS A 1 179 ? 8.146 -7.982 -5.869 1.00 86.31 179 LYS A CA 1
ATOM 1448 C C . LYS A 1 179 ? 9.369 -7.487 -5.098 1.00 86.31 179 LYS A C 1
ATOM 1450 O O . LYS A 1 179 ? 10.472 -8.017 -5.244 1.00 86.31 179 LYS A O 1
ATOM 1455 N N . SER A 1 180 ? 9.155 -6.518 -4.214 1.00 80.56 180 SER A N 1
ATOM 1456 C CA . SER A 1 180 ? 10.116 -6.166 -3.166 1.00 80.56 180 SER A CA 1
ATOM 1457 C C . SER A 1 180 ? 10.282 -7.315 -2.165 1.00 80.56 180 SER A C 1
ATOM 1459 O O . SER A 1 180 ? 9.339 -8.048 -1.886 1.00 80.56 180 SER A O 1
ATOM 1461 N N . GLY A 1 181 ? 11.478 -7.470 -1.590 1.00 63.88 181 GLY A N 1
ATOM 1462 C CA . GLY A 1 181 ? 11.755 -8.552 -0.632 1.00 63.88 181 GLY A CA 1
ATOM 1463 C C . GLY A 1 181 ? 11.156 -8.368 0.770 1.00 63.88 181 GLY A C 1
ATOM 1464 O O . GLY A 1 181 ? 11.317 -9.249 1.604 1.00 63.88 181 GLY A O 1
ATOM 1465 N N . GLY A 1 182 ? 10.539 -7.217 1.060 1.00 68.38 182 GLY A N 1
ATOM 1466 C CA . GLY A 1 182 ? 9.916 -6.921 2.353 1.00 68.38 182 GLY A CA 1
ATOM 1467 C C . GLY A 1 182 ? 8.468 -7.397 2.395 1.00 68.38 182 GLY A C 1
ATOM 1468 O O . GLY A 1 182 ? 8.197 -8.578 2.540 1.00 68.38 182 GLY A O 1
ATOM 1469 N N . ILE A 1 183 ? 7.537 -6.462 2.231 1.00 60.16 183 ILE A N 1
ATOM 1470 C CA . ILE A 1 183 ? 6.084 -6.706 2.246 1.00 60.16 183 ILE A CA 1
ATOM 1471 C C . ILE A 1 183 ? 5.535 -7.329 0.943 1.00 60.16 183 ILE A C 1
ATOM 1473 O O . ILE A 1 183 ? 4.329 -7.300 0.703 1.00 60.16 183 ILE A O 1
ATOM 1477 N N . GLY A 1 184 ? 6.410 -7.796 0.047 1.00 70.12 184 GLY A N 1
ATOM 1478 C CA . GLY A 1 184 ? 6.015 -8.361 -1.246 1.00 70.12 184 GLY A CA 1
ATOM 1479 C C . GLY A 1 184 ? 5.288 -7.392 -2.178 1.00 70.12 184 GLY A C 1
ATOM 1480 O O . GLY A 1 184 ? 4.462 -7.816 -2.983 1.00 70.12 184 GLY A O 1
ATOM 1481 N N . ALA A 1 185 ? 5.561 -6.088 -2.077 1.00 77.94 185 ALA A N 1
ATOM 1482 C CA . ALA A 1 185 ? 4.911 -5.080 -2.912 1.00 77.94 185 ALA A CA 1
ATOM 1483 C C . ALA A 1 185 ? 5.510 -5.043 -4.327 1.00 77.94 185 ALA A C 1
ATOM 1485 O O . ALA A 1 185 ? 6.732 -4.959 -4.478 1.00 77.94 185 ALA A O 1
ATOM 1486 N N . TYR A 1 186 ? 4.639 -5.052 -5.339 1.00 92.69 186 TYR A N 1
ATOM 1487 C CA . TYR A 1 186 ? 4.953 -4.689 -6.725 1.00 92.69 186 TYR A CA 1
ATOM 1488 C C . TYR A 1 186 ? 5.269 -3.185 -6.837 1.00 92.69 186 TYR A C 1
ATOM 1490 O O . TYR A 1 186 ? 4.808 -2.419 -5.985 1.00 92.69 186 TYR A O 1
ATOM 1498 N N . PRO A 1 187 ? 5.970 -2.711 -7.889 1.00 94.75 187 PRO A N 1
ATOM 1499 C CA . PRO A 1 187 ? 6.305 -1.295 -8.052 1.00 94.75 187 PRO A CA 1
ATOM 1500 C C . PRO A 1 187 ? 5.084 -0.373 -8.008 1.00 94.75 187 PRO A C 1
ATOM 1502 O O . PRO A 1 187 ? 5.169 0.718 -7.458 1.00 94.75 187 PRO A O 1
ATOM 1505 N N . LEU A 1 188 ? 3.930 -0.838 -8.498 1.00 97.69 188 LEU A N 1
ATOM 1506 C CA . LEU A 1 188 ? 2.670 -0.101 -8.414 1.00 97.69 188 LEU A CA 1
ATOM 1507 C C . LEU A 1 188 ? 2.219 0.152 -6.964 1.00 97.69 188 LEU A C 1
ATOM 1509 O O . LEU A 1 188 ? 1.901 1.282 -6.601 1.00 97.69 188 LEU A O 1
ATOM 1513 N N . LEU A 1 189 ? 2.211 -0.889 -6.124 1.00 91.62 189 LEU A N 1
ATOM 1514 C CA . LEU A 1 189 ? 1.840 -0.766 -4.709 1.00 91.62 189 LEU A CA 1
ATOM 1515 C C . LEU A 1 189 ? 2.881 0.039 -3.931 1.00 91.62 189 LEU A C 1
ATOM 1517 O O . LEU A 1 189 ? 2.538 0.797 -3.029 1.00 91.62 189 LEU A O 1
ATOM 1521 N N . TYR A 1 190 ? 4.153 -0.092 -4.305 1.00 87.69 190 TYR A N 1
ATOM 1522 C CA . TYR A 1 190 ? 5.232 0.682 -3.708 1.00 87.69 190 TYR A CA 1
ATOM 1523 C C . TYR A 1 190 ? 5.118 2.177 -4.036 1.00 87.69 190 TYR A C 1
ATOM 1525 O O . TYR A 1 190 ? 5.288 3.004 -3.147 1.00 87.69 190 TYR A O 1
ATOM 1533 N N . ALA A 1 191 ? 4.719 2.529 -5.261 1.00 94.12 191 ALA A N 1
ATOM 1534 C CA . ALA A 1 191 ? 4.393 3.907 -5.626 1.00 94.12 191 ALA A CA 1
ATOM 1535 C C . ALA A 1 191 ? 3.237 4.471 -4.792 1.00 94.12 191 ALA A C 1
ATOM 1537 O O . ALA A 1 191 ? 3.311 5.607 -4.327 1.00 94.12 191 ALA A O 1
ATOM 1538 N N . ALA A 1 192 ? 2.205 3.667 -4.519 1.00 90.25 192 ALA A N 1
ATOM 1539 C CA . ALA A 1 192 ? 1.119 4.073 -3.630 1.00 90.25 192 ALA A CA 1
ATOM 1540 C C . ALA A 1 192 ? 1.595 4.286 -2.178 1.00 90.25 192 ALA A C 1
ATOM 1542 O O . ALA A 1 192 ? 1.223 5.281 -1.554 1.00 90.25 192 ALA A O 1
ATOM 1543 N N . LEU A 1 193 ? 2.462 3.410 -1.655 1.00 83.50 193 LEU A N 1
ATOM 1544 C CA . LEU A 1 193 ? 3.059 3.551 -0.317 1.00 83.50 193 LEU A CA 1
ATOM 1545 C C . LEU A 1 193 ? 3.924 4.811 -0.192 1.00 83.50 193 LEU A C 1
ATOM 1547 O O . LEU A 1 193 ? 3.883 5.481 0.841 1.00 83.50 193 LEU A O 1
ATOM 1551 N N . SER A 1 194 ? 4.652 5.153 -1.255 1.00 83.62 194 SER A N 1
ATOM 1552 C CA . SER A 1 194 ? 5.456 6.374 -1.372 1.00 83.62 194 SER A CA 1
ATOM 1553 C C . SER A 1 194 ? 4.639 7.627 -1.714 1.00 83.62 194 SER A C 1
ATOM 1555 O O . SER A 1 194 ? 5.211 8.710 -1.806 1.00 83.62 194 SER A O 1
ATOM 1557 N N . GLN A 1 195 ? 3.313 7.509 -1.863 1.00 87.25 195 GLN A N 1
ATOM 1558 C CA . GLN A 1 195 ? 2.393 8.597 -2.226 1.00 87.25 195 GLN A CA 1
ATOM 1559 C C . GLN A 1 195 ? 2.681 9.242 -3.598 1.00 87.25 195 GLN A C 1
ATOM 1561 O O . GLN A 1 195 ? 2.399 10.417 -3.828 1.00 87.25 195 GLN A O 1
ATOM 1566 N N . GLU A 1 196 ? 3.201 8.464 -4.546 1.00 91.00 196 GLU A N 1
ATOM 1567 C CA . GLU A 1 196 ? 3.557 8.912 -5.896 1.00 91.00 196 GLU A CA 1
ATOM 1568 C C . GLU A 1 196 ? 2.390 8.713 -6.873 1.00 91.00 196 GLU A C 1
ATOM 1570 O O . GLU A 1 196 ? 2.434 7.866 -7.768 1.00 91.00 196 GLU A O 1
ATOM 1575 N N . ASN A 1 197 ? 1.325 9.506 -6.708 1.00 95.31 197 ASN A N 1
ATOM 1576 C CA . ASN A 1 197 ? 0.094 9.397 -7.507 1.00 95.31 197 ASN A CA 1
ATOM 1577 C C . ASN A 1 197 ? 0.363 9.401 -9.020 1.00 95.31 197 ASN A C 1
ATOM 1579 O O . ASN A 1 197 ? -0.179 8.565 -9.738 1.00 95.31 197 ASN A O 1
ATOM 1583 N N . ASN A 1 198 ? 1.251 10.278 -9.505 1.00 96.19 198 ASN A N 1
ATOM 1584 C CA . ASN A 1 198 ? 1.586 10.346 -10.929 1.00 96.19 198 ASN A CA 1
ATOM 1585 C C . ASN A 1 198 ? 2.173 9.027 -11.458 1.00 96.19 198 ASN A C 1
ATOM 1587 O O . ASN A 1 198 ? 1.766 8.548 -12.518 1.00 96.19 198 ASN A O 1
ATOM 1591 N N . LEU A 1 199 ? 3.084 8.406 -10.703 1.00 97.12 199 LEU A N 1
ATOM 1592 C CA . LEU A 1 199 ? 3.673 7.126 -11.080 1.00 97.12 199 LEU A CA 1
ATOM 1593 C C . LEU A 1 199 ? 2.621 6.012 -11.043 1.00 97.12 199 LEU A C 1
ATOM 1595 O O . LEU A 1 199 ? 2.536 5.236 -11.992 1.00 97.12 199 LEU A O 1
ATOM 1599 N N . VAL A 1 200 ? 1.766 5.972 -10.013 1.00 98.44 200 VAL A N 1
ATOM 1600 C CA . VAL A 1 200 ? 0.642 5.020 -9.939 1.00 98.44 200 VAL A CA 1
ATOM 1601 C C . VAL A 1 200 ? -0.254 5.143 -11.173 1.00 98.44 200 VAL A C 1
ATOM 1603 O O . VAL A 1 200 ? -0.538 4.147 -11.839 1.00 98.44 200 VAL A O 1
ATOM 1606 N N . PHE A 1 201 ? -0.686 6.362 -11.502 1.00 97.94 201 PHE A N 1
ATOM 1607 C CA . PHE A 1 201 ? -1.602 6.607 -12.615 1.00 97.94 201 PHE A CA 1
ATOM 1608 C C . PHE A 1 201 ? -0.958 6.247 -13.951 1.00 97.94 201 PHE A C 1
ATOM 1610 O O . PHE A 1 201 ? -1.609 5.634 -14.796 1.00 97.94 201 PHE A O 1
ATOM 1617 N N . THR A 1 202 ? 0.322 6.577 -14.126 1.00 97.75 202 THR A N 1
ATOM 1618 C CA . THR A 1 202 ? 1.072 6.295 -15.355 1.00 97.75 202 THR A CA 1
ATOM 1619 C C . THR A 1 202 ? 1.299 4.795 -15.536 1.00 97.75 202 THR A C 1
ATOM 1621 O O . THR A 1 202 ? 1.053 4.271 -16.618 1.00 97.75 202 THR A O 1
ATOM 1624 N N . LEU A 1 203 ? 1.685 4.072 -14.480 1.00 98.31 203 LEU A N 1
ATOM 1625 C CA . LEU A 1 203 ? 1.851 2.617 -14.529 1.00 98.31 203 LEU A CA 1
ATOM 1626 C C . LEU A 1 203 ? 0.550 1.918 -14.944 1.00 98.31 203 LEU A C 1
ATOM 1628 O O . LEU A 1 203 ? 0.565 1.081 -15.844 1.00 98.31 203 LEU A O 1
ATOM 1632 N N . VAL A 1 204 ? -0.584 2.293 -14.345 1.00 98.44 204 VAL A N 1
ATOM 1633 C CA . VAL A 1 204 ? -1.894 1.708 -14.683 1.00 98.44 204 VAL A CA 1
ATOM 1634 C C . VAL A 1 204 ? -2.358 2.127 -16.079 1.00 98.44 204 VAL A C 1
ATOM 1636 O O . VAL A 1 204 ? -2.849 1.284 -16.825 1.00 98.44 204 VAL A O 1
ATOM 1639 N N . LYS A 1 205 ? -2.144 3.391 -16.485 1.00 97.75 205 LYS A N 1
ATOM 1640 C CA . LYS A 1 205 ? -2.388 3.868 -17.863 1.00 97.75 205 LYS A CA 1
ATOM 1641 C C . LYS A 1 205 ? -1.675 2.987 -18.893 1.00 97.75 205 LYS A C 1
ATOM 1643 O O . LYS A 1 205 ? -2.227 2.753 -19.965 1.00 97.75 205 LYS A O 1
ATOM 1648 N N . TYR A 1 206 ? -0.478 2.502 -18.564 1.00 97.88 206 TYR A N 1
ATOM 1649 C CA . TYR A 1 206 ? 0.335 1.654 -19.433 1.00 97.88 206 TYR A CA 1
ATOM 1650 C C . TYR A 1 206 ? 0.152 0.146 -19.229 1.00 97.88 206 TYR A C 1
ATOM 1652 O O . TYR A 1 206 ? 0.820 -0.624 -19.911 1.00 97.88 206 TYR A O 1
ATOM 1660 N N . GLY A 1 207 ? -0.785 -0.284 -18.379 1.00 97.44 207 GLY A N 1
ATOM 1661 C CA . GLY A 1 207 ? -1.195 -1.686 -18.265 1.00 97.44 207 GLY A CA 1
ATOM 1662 C C . GLY A 1 207 ? -0.649 -2.441 -17.053 1.00 97.44 207 GLY A C 1
ATOM 1663 O O . GLY A 1 207 ? -0.825 -3.655 -16.982 1.00 97.44 207 GLY A O 1
ATOM 1664 N N . ALA A 1 208 ? -0.009 -1.767 -16.090 1.00 97.94 208 ALA A N 1
ATOM 1665 C CA . ALA A 1 208 ? 0.274 -2.396 -14.802 1.00 97.94 208 ALA A CA 1
ATOM 1666 C C . ALA A 1 208 ? -1.044 -2.783 -14.113 1.00 97.94 208 ALA A C 1
ATOM 1668 O O . ALA A 1 208 ? -1.968 -1.972 -14.048 1.00 97.94 208 ALA A O 1
ATOM 1669 N N . ASP A 1 209 ? -1.120 -4.005 -13.586 1.00 97.81 209 ASP A N 1
ATOM 1670 C CA . ASP A 1 209 ? -2.331 -4.540 -12.963 1.00 97.81 209 ASP A CA 1
ATOM 1671 C C . ASP A 1 209 ? -2.636 -3.836 -11.621 1.00 97.81 209 ASP A C 1
ATOM 1673 O O . ASP A 1 209 ? -1.882 -4.010 -10.661 1.00 97.81 209 ASP A O 1
ATOM 1677 N N . PRO A 1 210 ? -3.735 -3.061 -11.508 1.00 97.69 210 PRO A N 1
ATOM 1678 C CA . PRO A 1 210 ? -4.119 -2.374 -10.273 1.00 97.69 210 PRO A CA 1
ATOM 1679 C C . PRO A 1 210 ? -4.726 -3.294 -9.205 1.00 97.69 210 PRO A C 1
ATOM 1681 O O . PRO A 1 210 ? -4.983 -2.836 -8.091 1.00 97.69 210 PRO A O 1
ATOM 1684 N N . THR A 1 211 ? -4.977 -4.566 -9.524 1.00 97.62 211 THR A N 1
ATOM 1685 C CA . THR A 1 211 ? -5.615 -5.535 -8.619 1.00 97.62 211 THR A CA 1
ATOM 1686 C C . THR A 1 211 ? -4.618 -6.347 -7.793 1.00 97.62 211 THR A C 1
ATOM 1688 O O . THR A 1 211 ? -5.025 -7.079 -6.885 1.00 97.62 211 THR A O 1
ATOM 1691 N N . VAL A 1 212 ? -3.315 -6.185 -8.054 1.00 96.25 212 VAL A N 1
ATOM 1692 C CA . VAL A 1 212 ? -2.252 -6.826 -7.276 1.00 96.25 212 VAL A CA 1
ATOM 1693 C C . VAL A 1 212 ? -2.328 -6.451 -5.796 1.00 96.25 212 VAL A C 1
ATOM 1695 O O . VAL A 1 212 ? -2.773 -5.364 -5.420 1.00 96.25 212 VAL A O 1
ATOM 1698 N N . LYS A 1 213 ? -1.845 -7.359 -4.946 1.00 90.88 213 LYS A N 1
ATOM 1699 C CA . LYS A 1 213 ? -1.834 -7.196 -3.491 1.00 90.88 213 LYS A CA 1
ATOM 1700 C C . LYS A 1 213 ? -0.439 -7.394 -2.904 1.00 90.8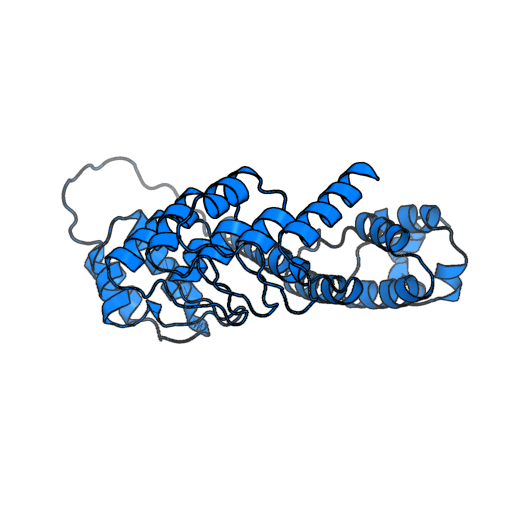8 213 LYS A C 1
ATOM 1702 O O . LYS A 1 213 ? 0.401 -8.062 -3.513 1.00 90.88 213 LYS A O 1
ATOM 1707 N N . THR A 1 214 ? -0.208 -6.811 -1.729 1.00 85.25 214 THR A N 1
ATOM 1708 C CA . THR A 1 214 ? 0.965 -7.115 -0.891 1.00 85.25 214 THR A CA 1
ATOM 1709 C C . THR A 1 214 ? 0.888 -8.556 -0.376 1.00 85.25 214 THR A C 1
ATOM 1711 O O . THR A 1 214 ? -0.132 -9.236 -0.527 1.00 85.25 214 THR A O 1
ATOM 1714 N N . ASP A 1 215 ? 1.942 -9.029 0.289 1.00 82.31 215 ASP A N 1
ATOM 1715 C CA . ASP A 1 215 ? 1.905 -10.334 0.964 1.00 82.31 215 ASP A CA 1
ATOM 1716 C C . ASP A 1 215 ? 0.946 -10.346 2.181 1.00 82.31 215 ASP A C 1
ATOM 1718 O O . ASP A 1 215 ? 0.557 -11.416 2.645 1.00 82.31 215 ASP A O 1
ATOM 1722 N N . TYR A 1 216 ? 0.495 -9.171 2.642 1.00 78.75 216 TYR A N 1
ATOM 1723 C CA . TYR A 1 216 ? -0.564 -8.988 3.649 1.00 78.75 216 TYR A CA 1
ATOM 1724 C C . TYR A 1 216 ? -1.953 -8.804 3.030 1.00 78.75 216 TYR A C 1
ATOM 1726 O O . TYR A 1 216 ? -2.906 -8.443 3.713 1.00 78.75 216 TYR A O 1
ATOM 1734 N N . LEU A 1 217 ? -2.086 -9.071 1.730 1.00 86.00 217 LEU A N 1
ATOM 1735 C CA . LEU A 1 217 ? -3.322 -8.914 0.968 1.00 86.00 217 LEU A CA 1
ATOM 1736 C C . LEU A 1 217 ? -3.845 -7.467 0.887 1.00 86.00 217 LEU A C 1
ATOM 1738 O O . LEU A 1 217 ? -4.987 -7.263 0.460 1.00 86.00 217 LEU A O 1
ATOM 1742 N N . ASP A 1 218 ? -3.011 -6.470 1.198 1.00 84.94 218 ASP A N 1
ATOM 1743 C CA . ASP A 1 218 ? -3.368 -5.065 1.015 1.00 84.94 218 ASP A CA 1
ATOM 1744 C C . ASP A 1 218 ? -3.496 -4.762 -0.471 1.00 84.94 218 ASP A C 1
ATOM 1746 O O . ASP A 1 218 ? -2.567 -4.969 -1.257 1.00 84.94 218 ASP A O 1
ATOM 1750 N N . SER A 1 219 ? -4.653 -4.237 -0.851 1.00 94.94 219 SER A N 1
ATOM 1751 C CA . SER A 1 219 ? -4.867 -3.656 -2.174 1.00 94.94 219 SER A CA 1
ATOM 1752 C C . SER A 1 219 ? -4.464 -2.178 -2.205 1.00 94.94 219 SER A C 1
ATOM 1754 O O . SER A 1 219 ? -4.243 -1.558 -1.161 1.00 94.94 219 SER A O 1
ATOM 1756 N N . LEU A 1 220 ? -4.466 -1.567 -3.396 1.00 96.88 220 LEU A N 1
ATOM 1757 C CA . LEU A 1 220 ? -4.301 -0.114 -3.536 1.00 96.88 220 LEU A CA 1
ATOM 1758 C C . LEU A 1 220 ? -5.263 0.686 -2.642 1.00 96.88 220 LEU A C 1
ATOM 1760 O O . LEU A 1 220 ? -4.866 1.721 -2.113 1.00 96.88 220 LEU A O 1
ATOM 1764 N N . LEU A 1 221 ? -6.500 0.211 -2.436 1.00 97.88 221 LEU A N 1
ATOM 1765 C CA . LEU A 1 221 ? -7.451 0.888 -1.549 1.00 97.88 221 LEU A CA 1
ATOM 1766 C C . LEU A 1 221 ? -6.959 0.913 -0.101 1.00 97.88 221 LEU A C 1
ATOM 1768 O O . LEU A 1 221 ? -6.988 1.973 0.511 1.00 97.88 221 LEU A O 1
ATOM 1772 N N . HIS A 1 222 ? -6.474 -0.215 0.430 1.00 91.81 222 HIS A N 1
ATOM 1773 C CA . HIS A 1 222 ? -5.952 -0.286 1.801 1.00 91.81 222 HIS A CA 1
ATOM 1774 C C . HIS A 1 222 ? -4.793 0.695 1.974 1.00 91.81 222 HIS A C 1
ATOM 1776 O O . HIS A 1 222 ? -4.828 1.548 2.858 1.00 91.81 222 HIS A O 1
ATOM 1782 N N . ILE A 1 223 ? -3.831 0.652 1.048 1.00 88.94 223 ILE A N 1
ATOM 1783 C CA . ILE A 1 223 ? -2.653 1.523 1.064 1.00 88.94 223 ILE A CA 1
ATOM 1784 C C . ILE A 1 223 ? -3.063 2.998 1.030 1.00 88.94 223 ILE A C 1
ATOM 1786 O O . ILE A 1 223 ? -2.614 3.779 1.868 1.00 88.94 223 ILE A O 1
ATOM 1790 N N . PHE A 1 224 ? -3.934 3.401 0.101 1.00 95.25 224 PHE A N 1
ATOM 1791 C CA . PHE A 1 224 ? -4.347 4.800 0.001 1.00 95.25 224 PHE A CA 1
ATOM 1792 C C . PHE A 1 224 ? -5.165 5.275 1.202 1.00 95.25 224 PHE A C 1
ATOM 1794 O O . PHE A 1 224 ? -5.010 6.429 1.599 1.00 95.25 224 PHE A O 1
ATOM 1801 N N . VAL A 1 225 ? -5.976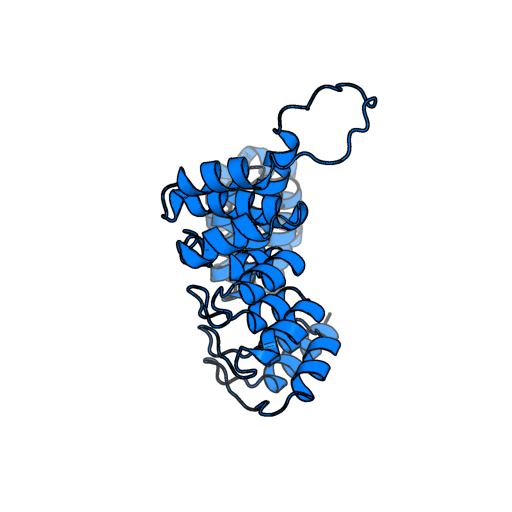 4.410 1.822 1.00 89.38 225 VAL A N 1
ATOM 1802 C CA . VAL A 1 225 ? -6.649 4.751 3.082 1.00 89.38 225 VAL A CA 1
ATOM 1803 C C . VAL A 1 225 ? -5.632 4.941 4.208 1.00 89.38 225 VAL A C 1
ATOM 1805 O O . VAL A 1 225 ? -5.680 5.972 4.874 1.00 89.38 225 VAL A O 1
ATOM 1808 N N . THR A 1 226 ? -4.686 4.015 4.398 1.00 85.38 226 THR A N 1
ATOM 1809 C CA . THR A 1 226 ? -3.640 4.128 5.433 1.00 85.38 226 THR A CA 1
ATOM 1810 C C . THR A 1 226 ? -2.790 5.387 5.247 1.00 85.38 226 THR A C 1
ATOM 1812 O O . THR A 1 226 ? -2.432 6.048 6.220 1.00 85.38 226 THR A O 1
ATOM 1815 N N . LYS A 1 227 ? -2.512 5.777 3.996 1.00 85.81 227 LYS A N 1
ATOM 1816 C CA . LYS A 1 227 ? -1.781 7.010 3.657 1.00 85.81 227 LYS A CA 1
ATOM 1817 C C . LYS A 1 227 ? -2.646 8.273 3.653 1.00 85.81 227 LYS A C 1
ATOM 1819 O O . LYS A 1 227 ? -2.145 9.341 3.321 1.00 85.81 227 LYS A O 1
ATOM 1824 N N . ASN A 1 228 ? -3.923 8.170 4.016 1.00 87.81 228 ASN A N 1
ATOM 1825 C CA . ASN A 1 228 ? -4.880 9.272 3.990 1.00 87.81 228 ASN A CA 1
ATOM 1826 C C . ASN A 1 228 ? -4.946 10.004 2.625 1.00 87.81 228 ASN A C 1
ATOM 1828 O O . ASN A 1 228 ? -5.112 11.222 2.545 1.00 87.81 228 ASN A O 1
ATOM 1832 N N . ASN A 1 229 ? -4.780 9.259 1.532 1.00 90.19 229 ASN A N 1
ATOM 1833 C CA . ASN A 1 229 ? -4.655 9.780 0.175 1.00 90.19 229 ASN A CA 1
ATOM 1834 C C . ASN A 1 229 ? -5.973 9.604 -0.592 1.00 90.19 229 ASN A C 1
ATOM 1836 O O . ASN A 1 229 ? -6.195 8.613 -1.291 1.00 90.19 229 ASN A O 1
ATOM 1840 N N . LEU A 1 230 ? -6.859 10.596 -0.467 1.00 96.81 230 LEU A N 1
ATOM 1841 C CA . LEU A 1 230 ? -8.177 10.577 -1.107 1.00 96.81 230 LEU A CA 1
ATOM 1842 C C . LEU A 1 230 ? -8.104 10.580 -2.645 1.00 96.81 230 LEU A C 1
ATOM 1844 O O . LEU A 1 230 ? -8.974 10.013 -3.303 1.00 96.81 230 LEU A O 1
ATOM 1848 N N . GLU A 1 231 ? -7.095 11.219 -3.236 1.00 98.31 231 GLU A N 1
ATOM 1849 C CA . GLU A 1 231 ? -6.932 11.262 -4.693 1.00 98.31 231 GLU A CA 1
ATOM 1850 C C . GLU A 1 231 ? -6.590 9.874 -5.251 1.00 98.31 231 GLU A C 1
ATOM 1852 O O . GLU A 1 231 ? -7.272 9.378 -6.151 1.00 98.31 231 GLU A O 1
ATOM 1857 N N . GLY A 1 232 ? -5.592 9.212 -4.662 1.00 98.12 232 GLY A N 1
ATOM 1858 C CA . GLY A 1 232 ? -5.231 7.837 -4.993 1.00 98.12 232 GLY A CA 1
ATOM 1859 C C . GLY A 1 232 ? -6.387 6.870 -4.741 1.00 98.12 232 GLY A C 1
ATOM 1860 O O . GLY A 1 232 ? -6.666 6.005 -5.571 1.00 98.12 232 GLY A O 1
ATOM 1861 N N . LEU A 1 233 ? -7.142 7.070 -3.656 1.00 98.19 233 LEU A N 1
ATOM 1862 C CA . LEU A 1 233 ? -8.331 6.275 -3.349 1.00 98.19 233 LEU A CA 1
ATOM 1863 C C . LEU A 1 233 ? -9.410 6.389 -4.439 1.00 98.19 233 LEU A C 1
ATOM 1865 O O . LEU A 1 233 ? -9.900 5.373 -4.936 1.00 98.19 233 LEU A O 1
ATOM 1869 N N . LYS A 1 234 ? -9.738 7.619 -4.862 1.00 98.56 234 LYS A N 1
ATOM 1870 C CA . LYS A 1 234 ? -10.677 7.899 -5.967 1.00 98.56 234 LYS A CA 1
ATOM 1871 C C . LYS A 1 234 ? -10.233 7.277 -7.287 1.00 98.56 234 LYS A C 1
ATOM 1873 O O . LYS A 1 234 ? -11.065 6.936 -8.127 1.00 98.56 234 LYS A O 1
ATOM 1878 N N . PHE A 1 235 ? -8.927 7.165 -7.500 1.00 98.62 235 PHE A N 1
ATOM 1879 C CA . PHE A 1 235 ? -8.381 6.478 -8.657 1.00 98.62 235 PHE A CA 1
ATOM 1880 C C . PHE A 1 235 ? -8.537 4.955 -8.537 1.00 98.62 235 PHE A C 1
ATOM 1882 O O . PHE A 1 235 ? -9.084 4.325 -9.441 1.00 98.62 235 PHE A O 1
ATOM 1889 N N . ALA A 1 236 ? -8.099 4.371 -7.421 1.00 98.19 236 ALA A N 1
ATOM 1890 C CA . ALA A 1 236 ? -8.043 2.925 -7.217 1.00 98.19 236 ALA A CA 1
ATOM 1891 C C . ALA A 1 236 ? -9.424 2.252 -7.179 1.00 98.19 236 ALA A C 1
ATOM 1893 O O . ALA A 1 236 ? -9.559 1.115 -7.631 1.00 98.19 236 ALA A O 1
ATOM 1894 N N . ILE A 1 237 ? -10.465 2.950 -6.714 1.00 97.88 237 ILE A N 1
ATOM 1895 C CA . ILE A 1 237 ? -11.818 2.379 -6.587 1.00 97.88 237 ILE A CA 1
ATOM 1896 C C . ILE A 1 237 ? -12.479 2.026 -7.923 1.00 97.88 237 ILE A C 1
ATOM 1898 O O . ILE A 1 237 ? -13.445 1.275 -7.973 1.00 97.88 237 ILE A O 1
ATOM 1902 N N . LYS A 1 238 ? -11.932 2.537 -9.028 1.00 97.62 238 LYS A N 1
ATOM 1903 C CA . LYS A 1 238 ? -12.371 2.191 -10.385 1.00 97.62 238 LYS A CA 1
ATOM 1904 C C . LYS A 1 238 ? -11.959 0.777 -10.795 1.00 97.62 238 LYS A C 1
ATOM 1906 O O . LYS A 1 238 ? -12.492 0.258 -11.769 1.00 97.62 238 LYS A O 1
ATOM 1911 N N . TYR A 1 239 ? -10.992 0.188 -10.092 1.00 97.81 239 TYR A N 1
ATOM 1912 C CA . TYR A 1 239 ? -10.355 -1.072 -10.472 1.00 97.81 239 TYR A CA 1
ATOM 1913 C C . TYR A 1 239 ? -10.424 -2.141 -9.383 1.00 97.81 239 TYR A C 1
ATOM 1915 O O . TYR A 1 239 ? -10.396 -3.330 -9.684 1.00 97.81 239 TYR A O 1
ATOM 1923 N N . VAL A 1 240 ? -10.476 -1.724 -8.120 1.00 97.75 240 VAL A N 1
ATOM 1924 C CA . VAL A 1 240 ? -10.404 -2.609 -6.958 1.00 97.75 240 VAL A CA 1
ATOM 1925 C C . VAL A 1 240 ? -11.756 -2.638 -6.258 1.00 97.75 240 VAL A C 1
ATOM 1927 O O . VAL A 1 240 ? -12.359 -1.589 -6.043 1.00 97.75 240 VAL A O 1
ATOM 1930 N N . ASP A 1 241 ? -12.204 -3.832 -5.861 1.00 97.94 241 ASP A N 1
ATOM 1931 C CA . ASP A 1 241 ? -13.412 -3.995 -5.049 1.00 97.94 241 ASP A CA 1
ATOM 1932 C C . ASP A 1 241 ? -13.300 -3.181 -3.751 1.00 97.94 241 ASP A C 1
ATOM 1934 O O . ASP A 1 241 ? -12.376 -3.377 -2.954 1.00 97.94 241 ASP A O 1
ATOM 1938 N N . VAL A 1 242 ? -14.269 -2.288 -3.532 1.00 98.31 242 VAL A N 1
ATOM 1939 C CA . VAL A 1 242 ? -14.374 -1.438 -2.339 1.00 98.31 242 VAL A CA 1
ATOM 1940 C C . VAL A 1 242 ? -14.462 -2.257 -1.043 1.00 98.31 242 VAL A C 1
ATOM 1942 O O . VAL A 1 242 ? -14.070 -1.781 0.022 1.00 98.31 242 VAL A O 1
ATOM 1945 N N . ASN A 1 243 ? -14.916 -3.509 -1.141 1.00 98.25 243 ASN A N 1
ATOM 1946 C CA . ASN A 1 243 ? -15.013 -4.463 -0.041 1.00 98.25 243 ASN A CA 1
ATOM 1947 C C . ASN A 1 243 ? -13.813 -5.409 0.069 1.00 98.25 243 ASN A C 1
ATOM 1949 O O . ASN A 1 243 ? -13.865 -6.339 0.875 1.00 98.25 243 ASN A O 1
ATOM 1953 N N . SER A 1 244 ? -12.752 -5.213 -0.727 1.00 96.25 244 SER A N 1
ATOM 1954 C CA . SER A 1 244 ? -11.555 -6.052 -0.652 1.00 96.25 244 SER A CA 1
ATOM 1955 C C . SER A 1 244 ? -11.086 -6.157 0.794 1.00 96.25 244 SER A C 1
ATOM 1957 O O . SER A 1 244 ? -11.027 -5.153 1.495 1.00 96.25 244 SER A O 1
ATOM 1959 N N . GLN A 1 245 ? -10.713 -7.364 1.205 1.00 93.88 245 GLN A N 1
ATOM 1960 C CA . GLN A 1 245 ? -10.184 -7.631 2.535 1.00 93.88 245 GLN A CA 1
ATOM 1961 C C . GLN A 1 245 ? -8.666 -7.846 2.491 1.00 93.88 245 GLN A C 1
ATOM 1963 O O . GLN A 1 245 ? -8.153 -8.442 1.528 1.00 93.88 245 GLN A O 1
ATOM 1968 N N . ASP A 1 246 ? -7.983 -7.347 3.518 1.00 84.44 246 ASP A N 1
ATOM 1969 C CA . ASP A 1 246 ? -6.588 -7.653 3.846 1.00 84.44 246 ASP A CA 1
ATOM 1970 C C . ASP A 1 246 ? -6.457 -9.007 4.580 1.00 84.44 246 ASP A C 1
ATOM 1972 O O . ASP A 1 246 ? -7.425 -9.763 4.731 1.00 84.44 246 ASP A O 1
ATOM 1976 N N . VAL A 1 247 ? -5.245 -9.338 5.039 1.00 83.31 247 VAL A N 1
ATOM 1977 C CA . VAL A 1 247 ? -4.954 -10.585 5.764 1.00 83.31 247 VAL A CA 1
ATOM 1978 C C . VAL A 1 247 ? -5.688 -10.697 7.100 1.00 83.31 247 VAL A C 1
ATOM 1980 O O . VAL A 1 247 ? -5.888 -11.813 7.567 1.00 83.31 247 VAL A O 1
ATOM 1983 N N . GLU A 1 248 ? -6.119 -9.587 7.706 1.00 77.38 248 GLU A N 1
ATOM 1984 C CA . GLU A 1 248 ? -6.916 -9.574 8.938 1.00 77.38 248 GLU A CA 1
ATOM 1985 C C . GLU A 1 248 ? -8.423 -9.656 8.658 1.00 77.38 248 GLU A C 1
ATOM 1987 O O . GLU A 1 248 ? -9.235 -9.638 9.587 1.00 77.38 248 GLU A O 1
ATOM 1992 N N . GLY A 1 249 ? -8.832 -9.710 7.390 1.00 82.12 249 GLY A N 1
ATOM 1993 C CA . GLY A 1 249 ? -10.230 -9.567 7.004 1.00 82.12 249 GLY A CA 1
ATOM 1994 C C . GLY A 1 249 ? -10.742 -8.123 7.096 1.00 82.12 249 GLY A C 1
ATOM 1995 O O . GLY A 1 249 ? -11.950 -7.907 6.986 1.00 82.12 249 GLY A O 1
ATOM 1996 N N . SER A 1 250 ? -9.876 -7.134 7.324 1.00 87.38 250 SER A N 1
ATOM 1997 C CA . SER A 1 250 ? -10.279 -5.730 7.380 1.00 87.38 250 SER A CA 1
ATOM 1998 C C . SER A 1 250 ? -10.490 -5.195 5.966 1.00 87.38 250 SER A C 1
ATOM 2000 O O . SER A 1 250 ? -9.756 -5.524 5.044 1.00 87.38 250 SER A O 1
ATOM 2002 N N . THR A 1 251 ? -11.518 -4.368 5.800 1.00 96.62 251 THR A N 1
ATOM 2003 C CA . THR A 1 251 ? -11.805 -3.630 4.558 1.00 96.62 251 THR A CA 1
ATOM 2004 C C . THR A 1 251 ? -11.227 -2.212 4.631 1.00 96.62 251 THR A C 1
ATOM 2006 O O . THR A 1 251 ? -10.961 -1.727 5.738 1.00 96.62 251 THR A O 1
ATOM 2009 N N . PRO A 1 252 ? -11.134 -1.465 3.514 1.00 96.62 252 PRO A N 1
ATOM 2010 C CA . PRO A 1 252 ? -10.737 -0.056 3.540 1.00 96.62 252 PRO A CA 1
ATOM 2011 C C . PRO A 1 252 ? -11.542 0.795 4.541 1.00 96.62 252 PRO A C 1
ATOM 2013 O O . PRO A 1 252 ? -10.982 1.675 5.191 1.00 96.62 252 PRO A O 1
ATOM 2016 N N . LEU A 1 253 ? -12.834 0.500 4.750 1.00 96.69 253 LEU A N 1
ATOM 2017 C CA . LEU A 1 253 ? -13.659 1.214 5.734 1.00 96.69 253 LEU A CA 1
ATOM 2018 C C . LEU A 1 253 ? -13.253 0.911 7.190 1.00 96.69 253 LEU A C 1
ATOM 2020 O O . LEU A 1 253 ? -13.289 1.810 8.031 1.00 96.69 253 LEU A O 1
ATOM 2024 N N . HIS A 1 254 ? -12.824 -0.321 7.497 1.00 89.25 254 HIS A N 1
ATOM 2025 C CA . HIS A 1 254 ? -12.269 -0.646 8.818 1.00 89.25 254 HIS A CA 1
ATOM 2026 C C . HIS A 1 254 ? -11.035 0.213 9.111 1.00 89.25 254 HIS A C 1
ATOM 2028 O O . HIS A 1 254 ? -10.925 0.779 10.199 1.00 89.25 254 HIS A O 1
ATOM 2034 N N . ILE A 1 255 ? -10.129 0.326 8.135 1.00 85.31 255 ILE A N 1
ATOM 2035 C CA . ILE A 1 255 ? -8.898 1.114 8.251 1.00 85.31 255 ILE A CA 1
ATOM 2036 C C . ILE A 1 255 ? -9.237 2.599 8.433 1.00 85.31 255 ILE A C 1
ATOM 2038 O O . ILE A 1 255 ? -8.747 3.226 9.371 1.00 85.31 255 ILE A O 1
ATOM 2042 N N . ALA A 1 256 ? -10.144 3.150 7.621 1.00 84.62 256 ALA A N 1
ATOM 2043 C CA . ALA A 1 256 ? -10.552 4.552 7.722 1.00 84.62 256 ALA A CA 1
ATOM 2044 C C . ALA A 1 256 ? -11.066 4.904 9.130 1.00 84.62 256 ALA A C 1
ATOM 2046 O O . ALA A 1 256 ? -10.663 5.914 9.710 1.00 84.62 256 ALA A O 1
ATOM 2047 N N . TYR A 1 257 ? -11.894 4.044 9.730 1.00 85.75 257 TYR A N 1
ATOM 2048 C CA . TYR A 1 257 ? -12.382 4.243 11.096 1.00 85.75 257 TYR A CA 1
ATOM 2049 C C . TYR A 1 257 ? -11.348 3.962 12.188 1.00 85.75 257 TYR A C 1
ATOM 2051 O O . TYR A 1 257 ? -11.378 4.627 13.227 1.00 85.75 257 TYR A O 1
ATOM 2059 N N . ARG A 1 258 ? -10.419 3.024 11.962 1.00 82.00 258 ARG A N 1
ATOM 2060 C CA . ARG A 1 258 ? -9.291 2.753 12.867 1.00 82.00 258 ARG A CA 1
ATOM 2061 C C . ARG A 1 258 ? -8.427 4.001 13.055 1.00 82.00 258 ARG A C 1
ATOM 2063 O O . ARG A 1 258 ? -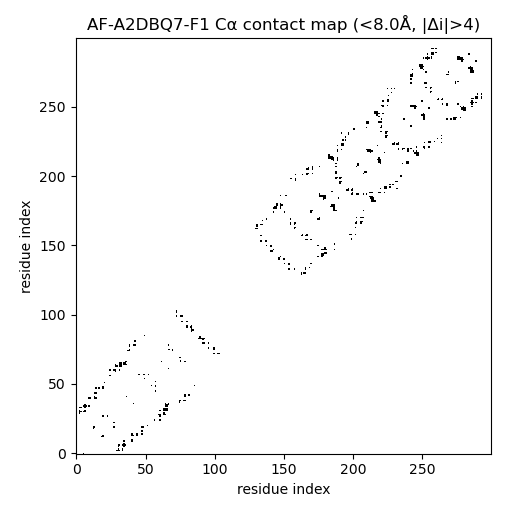8.046 4.300 14.183 1.00 82.00 258 ARG A O 1
ATOM 2070 N N . TYR A 1 259 ? -8.174 4.737 11.974 1.00 76.88 259 TYR A N 1
ATOM 2071 C CA . TYR A 1 259 ? -7.374 5.966 11.986 1.00 76.88 259 TYR A CA 1
ATOM 2072 C C . TYR A 1 259 ? -8.188 7.256 12.167 1.00 76.88 259 TYR A C 1
ATOM 2074 O O . TYR A 1 259 ? -7.614 8.334 12.292 1.00 76.88 259 TYR A O 1
ATOM 2082 N N . GLY A 1 260 ? -9.521 7.174 12.197 1.00 79.19 260 GLY A N 1
ATOM 2083 C CA . GLY A 1 260 ? -10.385 8.346 12.351 1.00 79.19 260 GLY A CA 1
ATOM 2084 C C . GLY A 1 260 ? -10.439 9.254 11.115 1.00 79.19 260 GLY A C 1
ATOM 2085 O O . GLY A 1 260 ? -10.770 10.433 11.234 1.00 79.19 260 GLY A O 1
ATOM 2086 N N . PHE A 1 261 ? -10.146 8.731 9.923 1.00 85.88 261 PHE A N 1
ATOM 2087 C CA . PHE A 1 261 ? -10.206 9.473 8.662 1.00 85.88 261 PHE A CA 1
ATOM 2088 C C . PHE A 1 261 ? -11.651 9.620 8.176 1.00 85.88 261 PHE A C 1
ATOM 2090 O O . PHE A 1 261 ? -12.078 8.970 7.224 1.00 85.88 261 PHE A O 1
ATOM 2097 N N . VAL A 1 262 ? -12.409 10.497 8.843 1.00 88.81 262 VAL A N 1
ATOM 2098 C CA . VAL A 1 262 ? -13.848 10.708 8.594 1.00 88.81 262 VAL A CA 1
ATOM 2099 C C . VAL A 1 262 ? -14.133 11.014 7.123 1.00 88.81 262 VAL A C 1
ATOM 2101 O O . VAL A 1 262 ? -14.944 10.334 6.519 1.00 88.81 262 VAL A O 1
ATOM 2104 N N . HIS A 1 263 ? -13.395 11.938 6.507 1.00 94.94 263 HIS A N 1
ATOM 2105 C CA . HIS A 1 263 ? -13.575 12.292 5.093 1.00 94.94 263 HIS A CA 1
ATOM 2106 C C . HIS A 1 263 ? -13.352 11.123 4.112 1.00 94.94 263 HIS A C 1
ATOM 2108 O O . HIS A 1 263 ? -14.000 11.066 3.069 1.00 94.94 263 HIS A O 1
ATOM 2114 N N . ILE A 1 264 ? -12.449 10.186 4.424 1.00 95.38 264 ILE A N 1
ATOM 2115 C CA . ILE A 1 264 ? -12.260 8.963 3.632 1.00 95.38 264 ILE A CA 1
ATOM 2116 C C . ILE A 1 264 ? -13.396 7.976 3.891 1.00 95.38 264 ILE A C 1
ATOM 2118 O O . ILE A 1 264 ? -13.889 7.363 2.947 1.00 95.38 264 ILE A O 1
ATOM 2122 N N . ALA A 1 265 ? -13.818 7.820 5.147 1.00 94.06 265 ALA A N 1
ATOM 2123 C CA . ALA A 1 265 ? -14.942 6.959 5.493 1.00 94.06 265 ALA A CA 1
ATOM 2124 C C . ALA A 1 265 ? -16.238 7.434 4.818 1.00 94.06 265 ALA A C 1
ATOM 2126 O O . ALA A 1 265 ? -16.934 6.617 4.224 1.00 94.06 265 ALA A O 1
ATOM 2127 N N . ASP A 1 266 ? -16.511 8.740 4.838 1.00 97.62 266 ASP A N 1
ATOM 2128 C CA . ASP A 1 266 ? -17.646 9.362 4.154 1.00 97.62 266 ASP A CA 1
ATOM 2129 C C . ASP A 1 266 ? -17.574 9.093 2.649 1.00 97.62 266 ASP A C 1
ATOM 2131 O O . ASP A 1 266 ? -18.527 8.577 2.070 1.00 97.62 266 ASP A O 1
ATOM 2135 N N . PHE A 1 267 ? -16.407 9.323 2.032 1.00 98.50 267 PHE A N 1
ATOM 2136 C CA . PHE A 1 267 ? -16.209 8.998 0.621 1.00 98.50 267 PHE A CA 1
ATOM 2137 C C . PHE A 1 267 ? -16.499 7.523 0.328 1.00 98.50 267 PHE A C 1
ATOM 2139 O O . PHE A 1 267 ? -17.198 7.248 -0.638 1.00 98.50 267 PHE A O 1
ATOM 2146 N N . LEU A 1 268 ? -15.988 6.582 1.134 1.00 98.12 268 LEU A N 1
ATOM 2147 C CA . LEU A 1 268 ? -16.208 5.142 0.951 1.00 98.12 268 LEU A CA 1
ATOM 2148 C C . LEU A 1 268 ? -17.685 4.756 1.105 1.00 98.12 268 LEU A C 1
ATOM 2150 O O . LEU A 1 268 ? -18.169 3.953 0.313 1.00 98.12 268 LEU A O 1
ATOM 2154 N N . LEU A 1 269 ? -18.397 5.336 2.079 1.00 98.25 269 LEU A N 1
ATOM 2155 C CA . LEU A 1 269 ? -19.831 5.119 2.329 1.00 98.25 269 LEU A CA 1
ATOM 2156 C C . LEU A 1 269 ? -20.722 5.525 1.152 1.00 98.25 269 LEU A C 1
ATOM 2158 O O . LEU A 1 269 ? -21.792 4.948 0.967 1.00 98.25 269 LEU A O 1
ATOM 2162 N N . GLU A 1 270 ? -20.275 6.480 0.342 1.00 98.06 270 GLU A N 1
ATOM 2163 C CA . GLU A 1 270 ? -20.976 6.924 -0.864 1.00 98.06 270 GLU A CA 1
ATOM 2164 C C . GLU A 1 270 ? -20.759 5.995 -2.073 1.00 98.06 270 GLU A C 1
ATOM 2166 O O . GLU A 1 270 ? -21.390 6.180 -3.116 1.00 98.06 270 GLU A O 1
ATOM 2171 N N . GLN A 1 271 ? -19.870 5.001 -1.972 1.00 98.19 271 GLN A N 1
ATOM 2172 C CA . GLN A 1 271 ? -19.464 4.196 -3.123 1.00 98.19 271 GLN A CA 1
ATOM 2173 C C . GLN A 1 271 ? -20.448 3.054 -3.395 1.00 98.19 271 GLN A C 1
ATOM 2175 O O . GLN A 1 271 ? -20.837 2.328 -2.473 1.00 98.19 271 GLN A O 1
ATOM 2180 N N . PRO A 1 272 ? -20.826 2.831 -4.667 1.00 97.00 272 PRO A N 1
ATOM 2181 C CA . PRO A 1 272 ? -21.692 1.722 -5.033 1.00 97.00 272 PRO A CA 1
ATOM 2182 C C . PRO A 1 272 ? -21.115 0.369 -4.605 1.00 97.00 272 PRO A C 1
ATOM 2184 O O . PRO A 1 272 ? -19.935 0.089 -4.802 1.00 97.00 272 PRO A O 1
ATOM 2187 N N . GLY A 1 273 ? -21.973 -0.494 -4.062 1.00 95.75 273 GLY A N 1
ATOM 2188 C CA . GLY A 1 273 ? -21.613 -1.870 -3.712 1.00 95.75 273 GLY A CA 1
ATOM 2189 C C . GLY A 1 273 ? -20.871 -2.033 -2.385 1.00 95.75 273 GLY A C 1
ATOM 2190 O O . GLY A 1 273 ? -20.616 -3.169 -1.993 1.00 95.75 273 GLY A O 1
ATOM 2191 N N . LEU A 1 274 ? -20.566 -0.954 -1.660 1.00 98.12 274 LEU A N 1
ATOM 2192 C CA . LEU A 1 274 ? -19.979 -1.055 -0.326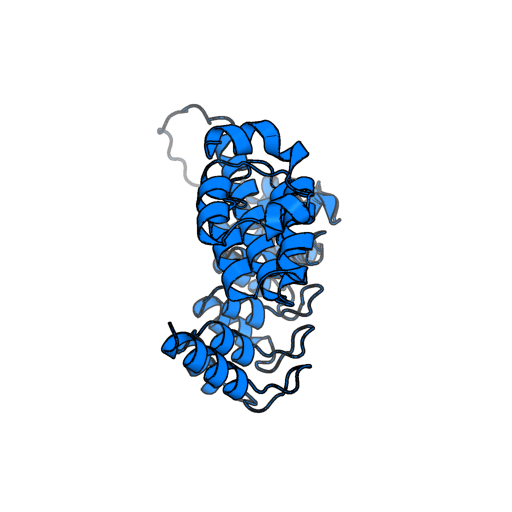 1.00 98.12 274 LEU A CA 1
ATOM 2193 C C . LEU A 1 274 ? -20.907 -1.804 0.644 1.00 98.12 274 LEU A C 1
ATOM 2195 O O . LEU A 1 274 ? -22.089 -1.487 0.777 1.00 98.12 274 LEU A O 1
ATOM 2199 N N . ASN A 1 275 ? -20.339 -2.758 1.382 1.00 98.00 275 ASN A N 1
ATOM 2200 C CA . ASN A 1 275 ? -20.978 -3.428 2.503 1.00 98.00 275 ASN A CA 1
ATOM 2201 C C . ASN A 1 275 ? -20.340 -2.973 3.834 1.00 98.00 275 ASN A C 1
ATOM 2203 O O . ASN A 1 275 ? -19.262 -3.450 4.200 1.00 98.00 275 ASN A O 1
ATOM 2207 N N . PRO A 1 276 ? -21.010 -2.101 4.614 1.00 96.19 276 PRO A N 1
ATOM 2208 C CA . PRO A 1 276 ? -20.470 -1.583 5.871 1.00 96.19 276 PRO A CA 1
ATOM 2209 C C . PRO A 1 276 ? -20.528 -2.592 7.030 1.00 96.19 276 PRO A C 1
ATOM 2211 O O . PRO A 1 276 ? -20.106 -2.260 8.133 1.00 96.19 276 PRO A O 1
ATOM 2214 N N . ASN A 1 277 ? -21.054 -3.802 6.808 1.00 96.88 277 ASN A N 1
ATOM 2215 C CA . ASN A 1 277 ? -21.259 -4.821 7.841 1.00 96.88 277 ASN A CA 1
ATOM 2216 C C . ASN A 1 277 ? -20.301 -6.016 7.723 1.00 96.88 277 ASN A C 1
ATOM 2218 O O . ASN A 1 277 ? -20.483 -7.010 8.425 1.00 96.88 277 ASN A O 1
ATOM 2222 N N . ILE A 1 278 ? -19.301 -5.956 6.835 1.00 95.50 278 ILE A N 1
ATOM 2223 C CA . ILE A 1 278 ? -18.268 -6.997 6.751 1.00 95.50 278 ILE A CA 1
ATOM 2224 C C . ILE A 1 278 ? -17.544 -7.077 8.092 1.00 95.50 278 ILE A C 1
ATOM 2226 O O . ILE A 1 278 ? -17.175 -6.050 8.649 1.00 95.50 278 ILE A O 1
ATOM 2230 N N . MET A 1 279 ? -17.351 -8.289 8.602 1.00 93.88 279 MET A N 1
ATOM 2231 C CA . MET A 1 279 ? -16.581 -8.523 9.818 1.00 93.88 279 MET A CA 1
ATOM 2232 C C . MET A 1 279 ? -15.147 -8.901 9.462 1.00 93.88 279 MET A C 1
ATOM 2234 O O . MET A 1 279 ? -14.922 -9.717 8.564 1.00 93.88 279 MET A O 1
ATOM 2238 N N . ASN A 1 280 ? -14.190 -8.342 10.197 1.00 80.94 280 ASN A N 1
ATOM 2239 C CA . ASN A 1 280 ? -12.810 -8.814 10.180 1.00 80.94 280 ASN A CA 1
ATOM 2240 C C . ASN A 1 280 ? -12.667 -10.143 10.955 1.00 80.94 280 ASN A C 1
ATOM 2242 O O . ASN A 1 280 ? -13.622 -10.657 11.544 1.00 80.94 280 ASN A O 1
ATOM 2246 N N . GLN A 1 281 ? -11.458 -10.703 11.007 1.00 83.31 281 GLN A N 1
ATOM 2247 C CA . GLN A 1 281 ? -11.178 -11.960 11.716 1.00 83.31 281 GLN A CA 1
ATOM 2248 C C . GLN A 1 281 ? -11.403 -11.891 13.235 1.00 83.31 281 GLN A C 1
ATOM 2250 O O . GLN A 1 281 ? -11.541 -12.930 13.878 1.00 83.31 281 GLN A O 1
ATOM 2255 N N . LYS A 1 282 ? -11.478 -10.687 13.816 1.00 79.88 282 LYS A N 1
ATOM 2256 C CA . LYS A 1 282 ? -11.820 -10.464 15.231 1.00 79.88 282 LYS A CA 1
ATOM 2257 C C . LYS A 1 282 ? -13.335 -10.378 15.464 1.00 79.88 282 LYS A C 1
ATOM 2259 O O . LYS A 1 282 ? -13.760 -10.153 16.593 1.00 79.88 282 LYS A O 1
ATOM 2264 N N . GLY A 1 283 ? -14.152 -10.541 14.420 1.00 86.31 283 GLY A N 1
ATOM 2265 C CA . GLY A 1 283 ? -15.603 -10.362 14.492 1.00 86.31 283 GLY A CA 1
ATOM 2266 C C . GLY A 1 283 ? -16.026 -8.896 14.632 1.00 86.31 283 GLY A C 1
ATOM 2267 O O . GLY A 1 283 ? -17.168 -8.613 14.991 1.00 86.31 283 GLY A O 1
ATOM 2268 N N . GLU A 1 284 ? -15.121 -7.946 14.382 1.00 87.06 284 GLU A N 1
ATOM 2269 C CA . GLU A 1 284 ? -15.428 -6.520 14.422 1.00 87.06 284 GLU A CA 1
ATOM 2270 C C . GLU A 1 284 ? -15.918 -6.063 13.047 1.00 87.06 284 GLU A C 1
ATOM 2272 O O . GLU A 1 284 ? -15.282 -6.346 12.036 1.00 87.06 284 GLU A O 1
ATOM 2277 N N . THR A 1 285 ? -17.025 -5.323 13.013 1.00 93.94 285 THR A N 1
ATOM 2278 C CA . THR A 1 285 ? -17.426 -4.526 11.847 1.00 93.94 285 THR A CA 1
ATOM 2279 C C . THR A 1 285 ? -16.683 -3.180 11.846 1.00 93.94 285 THR A C 1
ATOM 2281 O O . THR A 1 285 ? -16.167 -2.758 12.892 1.00 93.94 285 THR A O 1
ATOM 2284 N N . PRO A 1 286 ? -16.678 -2.421 10.732 1.00 89.12 286 PRO A N 1
ATOM 2285 C CA . PRO A 1 286 ? -16.098 -1.083 10.702 1.00 89.12 286 PRO A CA 1
ATOM 2286 C C . PRO A 1 286 ? -16.674 -0.161 11.788 1.00 89.12 286 PRO A C 1
ATOM 2288 O O . PRO A 1 286 ? -15.930 0.573 12.441 1.00 89.12 286 PRO A O 1
ATOM 2291 N N . ILE A 1 287 ? -17.987 -0.228 12.039 1.00 91.88 287 ILE A N 1
ATOM 2292 C CA . ILE A 1 287 ? -18.637 0.608 13.057 1.00 91.88 287 ILE A CA 1
ATOM 2293 C C . ILE A 1 287 ? -18.197 0.233 14.483 1.00 91.88 287 ILE A C 1
ATOM 2295 O O . ILE A 1 287 ? -18.034 1.129 15.313 1.00 91.88 287 ILE A O 1
ATOM 2299 N N . ASN A 1 288 ? -17.929 -1.050 14.766 1.00 86.25 288 ASN A N 1
ATOM 2300 C CA . ASN A 1 288 ? -17.387 -1.479 16.061 1.00 86.25 288 ASN A CA 1
ATOM 2301 C C . ASN A 1 288 ? -16.014 -0.834 16.310 1.00 86.25 288 ASN A C 1
ATOM 2303 O O . ASN A 1 288 ? -15.765 -0.301 17.395 1.00 86.25 288 ASN A O 1
ATOM 2307 N N . ILE A 1 289 ? -15.152 -0.806 15.284 1.00 79.56 289 ILE A N 1
ATOM 2308 C CA . ILE A 1 289 ? -13.847 -0.134 15.353 1.00 79.56 289 ILE A CA 1
ATOM 2309 C C . ILE A 1 289 ? -14.024 1.365 15.622 1.00 79.56 289 ILE A C 1
ATOM 2311 O O . ILE A 1 289 ? -13.388 1.883 16.539 1.00 79.56 289 ILE A O 1
ATOM 2315 N N . TYR A 1 290 ? -14.908 2.050 14.888 1.00 81.12 290 TYR A N 1
ATOM 2316 C CA . TYR A 1 290 ? -15.181 3.481 15.089 1.00 81.12 290 TYR A CA 1
ATOM 2317 C C . TYR A 1 290 ? -15.629 3.806 16.521 1.00 81.12 290 TYR A C 1
ATOM 2319 O O . TYR A 1 290 ? -15.181 4.781 17.127 1.00 81.12 290 TYR A O 1
ATOM 2327 N N . GLN A 1 291 ? -16.524 2.994 17.090 1.00 82.06 291 GLN A N 1
ATOM 2328 C CA . GLN A 1 291 ? -17.008 3.198 18.456 1.00 82.06 291 GLN A CA 1
ATOM 2329 C C . GLN A 1 291 ? -15.883 3.028 19.483 1.00 82.06 291 GLN A C 1
ATOM 2331 O O . GLN A 1 291 ? -15.754 3.857 20.388 1.00 82.06 291 GLN A O 1
ATOM 2336 N N . ARG A 1 292 ? -15.040 2.003 19.311 1.00 79.50 292 ARG A N 1
ATOM 2337 C CA . ARG A 1 292 ? -13.892 1.736 20.184 1.00 79.50 292 ARG A CA 1
ATOM 2338 C C . ARG A 1 292 ? -12.858 2.862 20.129 1.00 79.50 292 ARG A C 1
ATOM 2340 O O . ARG A 1 292 ? -12.408 3.323 21.176 1.00 79.50 292 ARG A O 1
ATOM 2347 N N . THR A 1 293 ? -12.509 3.346 18.936 1.00 66.31 293 THR A N 1
ATOM 2348 C CA . THR A 1 293 ? -11.542 4.448 18.778 1.00 66.31 293 THR A CA 1
ATOM 2349 C C . THR A 1 293 ? -12.087 5.760 19.341 1.00 66.31 293 THR A C 1
ATOM 2351 O O . THR A 1 293 ? -11.375 6.473 20.047 1.00 66.31 293 THR A O 1
ATOM 2354 N N . LYS A 1 294 ? -13.379 6.047 19.142 1.00 72.06 294 LYS A N 1
ATOM 2355 C CA . LYS A 1 294 ? -14.048 7.224 19.717 1.00 72.06 294 LYS A CA 1
ATOM 2356 C C . LYS A 1 294 ? -14.106 7.202 21.248 1.00 72.06 294 LYS A C 1
ATOM 2358 O O . LYS A 1 294 ? -14.004 8.260 21.862 1.00 72.06 294 LYS A O 1
ATOM 2363 N N . GLN A 1 295 ? -14.295 6.037 21.869 1.00 59.84 295 GLN A N 1
ATOM 2364 C CA . GLN A 1 295 ? -14.261 5.901 23.331 1.00 59.84 295 GLN A CA 1
ATOM 2365 C C . GLN A 1 295 ? -12.850 6.122 23.886 1.00 59.84 295 GLN A C 1
ATOM 2367 O O . GLN A 1 295 ? -12.698 6.865 24.850 1.00 59.84 295 GLN A O 1
ATOM 2372 N N . ALA A 1 296 ? -11.822 5.562 23.241 1.00 58.50 296 ALA A N 1
ATOM 2373 C CA . ALA A 1 296 ? -10.429 5.774 23.640 1.00 58.50 296 ALA A CA 1
ATOM 2374 C C . ALA A 1 296 ? -10.022 7.260 23.600 1.00 58.50 296 ALA A C 1
ATOM 2376 O O . ALA A 1 296 ? -9.317 7.729 24.485 1.00 58.50 296 ALA A O 1
ATOM 2377 N N . LEU A 1 297 ? -10.515 8.021 22.616 1.00 57.47 297 LEU A N 1
ATOM 2378 C CA . LEU A 1 297 ? -10.264 9.464 22.505 1.00 57.47 297 LEU A CA 1
ATOM 2379 C C . LEU A 1 297 ? -10.998 10.317 23.552 1.00 57.47 297 LEU A C 1
ATOM 2381 O O . LEU A 1 297 ? -10.598 11.449 23.777 1.00 57.47 297 LEU A O 1
ATOM 2385 N N . LYS A 1 298 ? -12.079 9.813 24.161 1.00 53.28 298 LYS A N 1
ATOM 2386 C CA . LYS A 1 298 ? -12.819 10.523 25.223 1.00 53.28 298 LYS A CA 1
ATOM 2387 C C . LYS A 1 298 ? -12.242 10.304 26.621 1.00 53.28 298 LYS A C 1
ATOM 2389 O O . LYS A 1 298 ? -12.612 11.034 27.534 1.00 53.28 298 LYS A O 1
ATOM 2394 N N . ASN A 1 299 ? -11.411 9.277 26.784 1.00 43.91 299 ASN A N 1
ATOM 2395 C CA . ASN A 1 299 ? -10.839 8.871 28.067 1.00 43.91 299 ASN A CA 1
ATOM 2396 C C . ASN A 1 299 ? -9.398 9.386 28.269 1.00 43.91 299 ASN A C 1
ATOM 2398 O O . ASN A 1 299 ? -8.778 9.031 29.268 1.00 43.91 299 ASN A O 1
ATOM 2402 N N . ASN A 1 300 ? -8.891 10.204 27.339 1.00 40.47 300 ASN A N 1
ATOM 2403 C CA . ASN A 1 300 ? -7.629 10.951 27.412 1.00 40.47 300 ASN A CA 1
ATOM 2404 C C . ASN A 1 300 ? -7.919 12.455 27.448 1.00 40.47 300 ASN A C 1
ATOM 2406 O O . ASN A 1 300 ? -7.046 13.200 27.942 1.00 40.47 300 ASN A O 1
#

Organism: Trichomonas vaginalis (strain ATCC PRA-98 / G3) (NCBI:txid412133)

Radius of gyration: 23.66 Å; Cα contacts (8 Å, |Δi|>4): 350; chains: 1; bounding box: 51×41×72 Å

Foldseek 3Di:
DALLVCQVVLVVPLQPLVNVLVDDLVRLLRNLLNHADFLVSLLNNLVSCLVRHDPVSSVSNVVSNCHLPDLDLVRLLSNLVVVCVSVVNPVSVLVSCVSSVVSVVVVCVVPPPPDDDDDDDDDDPDDPPPLVVLLVQLVVDDQEQVCLVVNLVSLVVCLVVVVLVSLLVCVVVVSQVYFHPPQRDGSLLVCLLVVVLSSNVSNVVSPRQQADATNQQDGQLLSCLLVVNVPSNVVSVVRYPQCRATNQSDGSLLSNLLVVVVVVNVVSVPDPPDDQCRAGNVRDGSVNSNVVVVVVVVVD

Secondary structure (DSSP, 8-state):
--HHHHHHTHHHHTT-HHHHTTS-HHHHHHHHTT----HHHHHHHHHHHHHHS-HHHHHHHHHHTTGGG-S-HHHHHHHHHHHHHHHT-THHHHHHHHHHHHHHHHHHHHTS-----------------HHHHHHHHHHHS-SSGGGHHHHHHHHHHHHHTT-HHHHHHHHHTTGGGPPPTTT---HHHHHHHTT-HHHHHHHHHTT--TT---TT---HHHHHHHTT-HHHHHHHTTTS-TT---TTS--HHHHHHHHT-HHHHHHHHTSTT--TT---TTS--HHHHHHHHHHHHH--

InterPro domains:
  IPR002110 Ankyrin repeat [PF12796] (188-279)
  IPR002110 Ankyrin repeat [PS50088] (183-215)
  IPR002110 Ankyrin repeat [PS50088] (248-270)
  IPR002110 Ankyrin repeat [SM00248] (183-212)
  IPR002110 Ankyrin repeat [SM00248] (216-244)
  IPR002110 Ankyrin repeat [SM00248] (248-278)
  IPR028320 RelA-associated inhibitor [PTHR24164] (129-289)
  IPR036770 Ankyrin repeat-containing domain superfamily [G3DSA:1.25.40.20] (108-300)
  IPR036770 Ankyrin repeat-containing domain superfamily [SSF48403] (155-291)